Protein AF-A0A2R7MC00-F1 (afdb_monomer_lite)

Structure (mmCIF, N/CA/C/O backbone):
data_AF-A0A2R7MC00-F1
#
_entry.id   AF-A0A2R7MC00-F1
#
loop_
_atom_site.group_PDB
_atom_site.id
_atom_site.type_symbol
_atom_site.label_atom_id
_atom_site.label_alt_id
_atom_site.label_comp_id
_atom_site.label_asym_id
_atom_site.label_entity_id
_atom_site.label_seq_id
_atom_site.pdbx_PDB_ins_code
_atom_site.Cartn_x
_atom_site.Cartn_y
_atom_site.Cartn_z
_atom_site.occupancy
_atom_site.B_iso_or_equiv
_atom_site.auth_seq_id
_atom_site.auth_comp_id
_atom_site.auth_asym_id
_atom_site.auth_atom_id
_atom_site.pdbx_PDB_model_num
ATOM 1 N N . MET A 1 1 ? 12.769 21.724 10.930 1.00 35.09 1 MET A N 1
ATOM 2 C CA . MET A 1 1 ? 11.397 22.225 10.707 1.00 35.09 1 MET A CA 1
ATOM 3 C C . MET A 1 1 ? 10.451 21.257 11.419 1.00 35.09 1 MET A C 1
ATOM 5 O O . MET A 1 1 ? 10.143 20.210 10.879 1.00 35.09 1 MET A O 1
ATOM 9 N N . LYS A 1 2 ? 10.156 21.491 12.703 1.00 35.03 2 LYS A N 1
ATOM 10 C CA . LYS A 1 2 ? 9.450 20.542 13.586 1.00 35.03 2 LYS A CA 1
ATOM 11 C C . LYS A 1 2 ? 8.082 21.167 13.900 1.00 35.03 2 LYS A C 1
ATOM 13 O O . LYS A 1 2 ? 8.060 22.177 14.589 1.00 35.03 2 LYS A O 1
ATOM 18 N N . TYR A 1 3 ? 6.987 20.604 13.380 1.00 48.97 3 TYR A N 1
ATOM 19 C CA . TYR A 1 3 ? 5.590 20.928 13.751 1.00 48.97 3 TYR A CA 1
ATOM 20 C C . TYR A 1 3 ? 4.926 22.194 13.166 1.00 48.97 3 TYR A C 1
ATOM 22 O O . TYR A 1 3 ? 4.217 22.902 13.879 1.00 48.97 3 TYR A O 1
ATOM 30 N N . ALA A 1 4 ? 5.062 22.471 11.868 1.00 31.52 4 ALA A N 1
ATOM 31 C CA . ALA A 1 4 ? 4.202 23.471 11.227 1.00 31.52 4 ALA A CA 1
ATOM 32 C C . ALA A 1 4 ? 2.758 22.928 11.067 1.00 31.52 4 ALA A C 1
ATOM 34 O O . ALA A 1 4 ? 2.419 22.380 10.029 1.00 31.52 4 ALA A O 1
ATOM 35 N N . PHE A 1 5 ? 1.943 23.122 12.114 1.00 36.59 5 PHE A N 1
ATOM 36 C CA . PHE A 1 5 ? 0.474 23.014 12.188 1.00 36.59 5 PHE A CA 1
ATOM 37 C C . PHE A 1 5 ? -0.130 21.595 12.178 1.00 36.59 5 PHE A C 1
ATOM 39 O O . PHE A 1 5 ? 0.023 20.831 11.235 1.00 36.59 5 PHE A O 1
ATOM 46 N N . ILE A 1 6 ? -0.869 21.240 13.239 1.00 50.22 6 ILE A N 1
ATOM 47 C CA . ILE A 1 6 ? -1.707 20.029 13.329 1.00 50.22 6 ILE A CA 1
ATOM 48 C C . ILE A 1 6 ? -2.817 20.147 12.264 1.00 50.22 6 ILE A C 1
ATOM 50 O O . ILE A 1 6 ? -3.886 20.676 12.545 1.00 50.22 6 ILE A O 1
ATOM 54 N N . GLY A 1 7 ? -2.527 19.767 11.018 1.00 50.06 7 GLY A N 1
ATOM 55 C CA . GLY A 1 7 ? -3.421 19.980 9.870 1.00 50.06 7 GLY A CA 1
ATOM 56 C C . GLY A 1 7 ? -4.380 18.823 9.592 1.00 50.06 7 GLY A C 1
ATOM 57 O O . GLY A 1 7 ? -5.442 19.036 9.019 1.00 50.06 7 GLY A O 1
ATOM 58 N N . TYR A 1 8 ? -4.041 17.611 10.031 1.00 61.44 8 TYR A N 1
ATOM 59 C CA . TYR A 1 8 ? -4.810 16.411 9.715 1.00 61.44 8 TYR A CA 1
ATOM 60 C C . TYR A 1 8 ? -5.547 15.852 10.934 1.00 61.44 8 TYR A C 1
ATOM 62 O O . TYR A 1 8 ? -4.979 15.716 12.025 1.00 61.44 8 TYR A O 1
ATOM 70 N N . SER A 1 9 ? -6.823 15.501 10.746 1.00 87.19 9 SER A N 1
ATOM 71 C CA . SER A 1 9 ? -7.592 14.783 11.763 1.00 87.19 9 SER A CA 1
ATOM 72 C C . SER A 1 9 ? -6.997 13.387 11.982 1.00 87.19 9 SER A C 1
ATOM 74 O O . SER A 1 9 ? -6.370 12.811 11.093 1.00 87.19 9 SER A O 1
ATOM 76 N N . TYR A 1 10 ? -7.176 12.825 13.180 1.00 90.56 10 TYR A N 1
ATOM 77 C CA . TYR A 1 10 ? -6.706 11.464 13.464 1.00 90.56 10 TYR A CA 1
ATOM 78 C C . TYR A 1 10 ? -7.361 10.433 12.532 1.00 90.56 10 TYR A C 1
ATOM 80 O O . TYR A 1 10 ? -6.696 9.520 12.054 1.00 90.56 10 TYR A O 1
ATOM 88 N N . GLN A 1 11 ? -8.640 10.642 12.207 1.00 89.81 11 GLN A N 1
ATOM 89 C CA . GLN A 1 11 ? -9.375 9.833 11.241 1.00 89.81 11 GLN A CA 1
ATOM 90 C C . GLN A 1 11 ? -8.756 9.904 9.845 1.00 89.81 11 GLN A C 1
ATOM 92 O O . GLN A 1 11 ? -8.515 8.862 9.247 1.00 89.81 11 GLN A O 1
ATOM 97 N N . TRP A 1 12 ? -8.418 11.103 9.354 1.00 92.12 12 TRP A N 1
ATOM 98 C CA . TRP A 1 12 ? -7.729 11.248 8.068 1.00 92.12 12 TRP A CA 1
ATOM 99 C C . TRP A 1 12 ? -6.405 10.487 8.055 1.00 92.12 12 TRP A C 1
ATOM 101 O O . TRP A 1 12 ? -6.108 9.802 7.083 1.00 92.12 12 TRP A O 1
ATOM 111 N N . LEU A 1 13 ? -5.624 10.566 9.136 1.00 93.94 13 LEU A N 1
ATOM 112 C CA . LEU A 1 13 ? -4.309 9.932 9.188 1.00 93.94 13 LEU A CA 1
ATOM 113 C C . LEU A 1 13 ? -4.401 8.403 9.222 1.00 93.94 13 LEU A C 1
ATOM 115 O O . LEU A 1 13 ? -3.658 7.738 8.504 1.00 93.94 13 LEU A O 1
ATOM 119 N N . ALA A 1 14 ? -5.335 7.853 10.000 1.00 95.06 14 ALA A N 1
ATOM 120 C CA . ALA A 1 14 ? -5.600 6.419 10.008 1.00 95.06 14 ALA A CA 1
ATOM 121 C C . ALA A 1 14 ? -6.086 5.937 8.629 1.00 95.06 14 ALA A C 1
ATOM 123 O O . ALA A 1 14 ? -5.561 4.959 8.102 1.00 95.06 14 ALA A O 1
ATOM 124 N N . SER A 1 15 ? -7.012 6.665 7.998 1.00 95.19 15 SER A N 1
ATOM 125 C CA . SER A 1 15 ? -7.463 6.377 6.631 1.00 95.19 15 SER A CA 1
ATOM 126 C C . SER A 1 15 ? -6.323 6.472 5.609 1.00 95.19 15 SER A C 1
ATOM 128 O O . SER A 1 15 ? -6.211 5.622 4.732 1.00 95.19 15 SER A O 1
ATOM 130 N N . SER A 1 16 ? -5.437 7.461 5.745 1.00 95.81 16 SER A N 1
ATOM 131 C CA . SER A 1 16 ? -4.265 7.644 4.882 1.00 95.81 16 SER A CA 1
ATOM 132 C C . SER A 1 16 ? -3.264 6.494 5.023 1.00 95.81 16 SER A C 1
ATOM 134 O O . SER A 1 16 ? -2.763 5.999 4.017 1.00 95.81 16 SER A O 1
ATOM 136 N N . LEU A 1 17 ? -3.037 5.985 6.241 1.00 96.81 17 LEU A N 1
ATOM 137 C CA . LEU A 1 17 ? -2.227 4.781 6.462 1.00 96.81 17 LEU A CA 1
ATOM 138 C C . LEU A 1 17 ? -2.835 3.561 5.758 1.00 96.81 17 LEU A C 1
ATOM 140 O O . LEU A 1 17 ? -2.121 2.815 5.090 1.00 96.81 17 LEU A O 1
ATOM 144 N N . LEU A 1 18 ? -4.149 3.363 5.880 1.00 97.00 18 LEU A N 1
ATOM 145 C CA . LEU A 1 18 ? -4.848 2.258 5.223 1.00 97.00 18 LEU A CA 1
ATOM 146 C C . LEU A 1 18 ? -4.757 2.356 3.691 1.00 97.00 18 LEU A C 1
ATOM 148 O O . LEU A 1 18 ? -4.476 1.354 3.031 1.00 97.00 18 LEU A O 1
ATOM 152 N N . LEU A 1 19 ? -4.904 3.560 3.129 1.00 97.12 19 LEU A N 1
ATOM 153 C CA . LEU A 1 19 ? -4.708 3.796 1.698 1.00 97.12 19 LEU A CA 1
ATOM 154 C C . LEU A 1 19 ? -3.248 3.582 1.274 1.00 97.12 19 LEU A C 1
ATOM 156 O O . LEU A 1 19 ? -2.994 3.000 0.223 1.00 97.12 19 LEU A O 1
ATOM 160 N N . ALA A 1 20 ? -2.282 4.021 2.081 1.00 96.81 20 ALA A N 1
ATOM 161 C CA . ALA A 1 20 ? -0.869 3.814 1.795 1.00 96.81 20 ALA A CA 1
ATOM 162 C C . ALA A 1 20 ? -0.524 2.323 1.742 1.00 96.81 20 ALA A C 1
ATOM 164 O O . ALA A 1 20 ? 0.183 1.888 0.839 1.00 96.81 20 ALA A O 1
ATOM 165 N N . LYS A 1 21 ? -1.088 1.519 2.648 1.00 96.19 21 LYS A N 1
ATOM 166 C CA . LYS A 1 21 ? -0.967 0.058 2.588 1.00 96.19 21 LYS A CA 1
ATOM 167 C C . LYS A 1 21 ? -1.644 -0.517 1.349 1.00 96.19 21 LYS A C 1
ATOM 169 O O . LYS A 1 21 ? -1.062 -1.367 0.689 1.00 96.19 21 LYS A O 1
ATOM 174 N N . MET A 1 22 ? -2.830 -0.027 0.992 1.00 96.38 22 MET A N 1
ATOM 175 C CA . MET A 1 22 ? -3.521 -0.440 -0.232 1.00 96.38 22 MET A CA 1
ATOM 176 C C . MET A 1 22 ? -2.677 -0.172 -1.489 1.00 96.38 22 MET A C 1
ATOM 178 O O . MET A 1 22 ? -2.638 -1.015 -2.385 1.00 96.38 22 MET A O 1
ATOM 182 N N . ASP A 1 23 ? -1.965 0.957 -1.543 1.00 96.19 23 ASP A N 1
ATOM 183 C CA . ASP A 1 23 ? -1.047 1.275 -2.639 1.00 96.19 23 ASP A CA 1
ATOM 184 C C . ASP A 1 23 ? 0.233 0.442 -2.627 1.00 96.19 23 ASP A C 1
ATOM 186 O O . ASP A 1 23 ? 0.626 -0.090 -3.668 1.00 96.19 23 ASP A O 1
ATOM 190 N N . ALA A 1 24 ? 0.872 0.332 -1.465 1.00 93.50 24 ALA A N 1
ATOM 191 C CA . ALA A 1 24 ? 2.166 -0.316 -1.349 1.00 93.50 24 ALA A CA 1
ATOM 192 C C . ALA A 1 24 ? 2.066 -1.835 -1.513 1.00 93.50 24 ALA A C 1
ATOM 194 O O . ALA A 1 24 ? 2.928 -2.457 -2.124 1.00 93.50 24 ALA A O 1
ATOM 195 N N . GLU A 1 25 ? 1.003 -2.436 -0.982 1.00 92.69 25 GLU A N 1
ATOM 196 C CA . GLU A 1 25 ? 0.846 -3.886 -0.904 1.00 92.69 25 GLU A CA 1
ATOM 197 C C . GLU A 1 25 ? -0.020 -4.474 -2.009 1.00 92.69 25 GLU A C 1
ATOM 199 O O . GLU A 1 25 ? 0.066 -5.672 -2.270 1.00 92.69 25 GLU A O 1
ATOM 204 N N . ARG A 1 26 ? -0.893 -3.659 -2.616 1.00 92.44 26 ARG A N 1
ATOM 205 C CA . ARG A 1 26 ? -1.812 -4.049 -3.698 1.00 92.44 26 ARG A CA 1
ATOM 206 C C . ARG A 1 26 ? -2.676 -5.287 -3.411 1.00 92.44 26 ARG A C 1
ATOM 208 O O . ARG A 1 26 ? -3.275 -5.842 -4.327 1.00 92.44 26 ARG A O 1
ATOM 215 N N . ASN A 1 27 ? -2.819 -5.679 -2.149 1.00 92.31 27 ASN A N 1
ATOM 216 C CA . ASN A 1 27 ? -3.661 -6.781 -1.670 1.00 92.31 27 ASN A CA 1
ATOM 217 C C . ASN A 1 27 ? -5.073 -6.331 -1.256 1.00 92.31 27 ASN A C 1
ATOM 219 O O . ASN A 1 27 ? -6.002 -7.135 -1.280 1.00 92.31 27 ASN A O 1
ATOM 223 N N . ILE A 1 28 ? -5.232 -5.064 -0.874 1.00 96.12 28 ILE A N 1
ATOM 224 C CA . ILE A 1 28 ? -6.525 -4.453 -0.577 1.00 96.12 28 ILE A CA 1
ATOM 225 C C . ILE A 1 28 ? -7.196 -4.118 -1.907 1.00 96.12 28 ILE A C 1
ATOM 227 O O . ILE A 1 28 ? -6.653 -3.361 -2.713 1.00 96.12 28 ILE A O 1
ATOM 231 N N . ASP A 1 29 ? -8.378 -4.681 -2.139 1.00 96.31 29 ASP A N 1
ATOM 232 C CA . ASP A 1 29 ? -9.118 -4.451 -3.378 1.00 96.31 29 ASP A CA 1
ATOM 233 C C . ASP A 1 29 ? -9.907 -3.140 -3.327 1.00 96.31 29 ASP A C 1
ATOM 235 O O . ASP A 1 29 ? -10.108 -2.485 -4.349 1.00 96.31 29 ASP A O 1
ATOM 239 N N . GLU A 1 30 ? -10.409 -2.778 -2.147 1.00 97.00 30 GLU A N 1
ATOM 240 C CA . GLU A 1 30 ? -11.323 -1.654 -1.980 1.00 97.00 30 GLU A CA 1
ATOM 241 C C . GLU A 1 30 ? -11.261 -1.081 -0.564 1.00 97.00 30 GLU A C 1
ATOM 243 O O . GLU A 1 30 ? -11.219 -1.822 0.422 1.00 97.00 30 GLU A O 1
ATOM 248 N N . MET A 1 31 ? -11.318 0.244 -0.488 1.00 95.69 31 MET A N 1
ATOM 249 C CA . MET A 1 31 ? -11.448 1.035 0.726 1.00 95.69 31 MET A CA 1
ATOM 250 C C . MET A 1 31 ? -12.661 1.962 0.582 1.00 95.69 31 MET A C 1
ATOM 252 O O . MET A 1 31 ? -12.811 2.652 -0.424 1.00 95.69 31 MET A O 1
ATOM 256 N N . GLU A 1 32 ? -13.527 1.991 1.586 1.00 93.81 32 GLU A N 1
ATOM 257 C CA . GLU A 1 32 ? -14.712 2.848 1.649 1.00 93.81 32 GLU A CA 1
ATOM 258 C C . GLU A 1 32 ? -14.683 3.635 2.962 1.00 93.81 32 GLU A C 1
ATOM 260 O O . GLU A 1 32 ? -14.618 3.045 4.035 1.00 93.81 32 GLU A O 1
ATOM 265 N N . ILE A 1 33 ? -14.678 4.960 2.881 1.00 89.44 33 ILE A N 1
ATOM 266 C CA . ILE A 1 33 ? -14.652 5.881 4.024 1.00 89.44 33 ILE A CA 1
ATOM 267 C C . ILE A 1 33 ? -16.084 6.325 4.312 1.00 89.44 33 ILE A C 1
ATOM 269 O O . ILE A 1 33 ? -16.823 6.591 3.369 1.00 89.44 33 ILE A O 1
ATOM 273 N N . GLU A 1 34 ? -16.473 6.411 5.586 1.00 79.81 34 GLU A N 1
ATOM 274 C CA . GLU A 1 34 ? -17.863 6.708 5.984 1.00 79.81 34 GLU A CA 1
ATOM 275 C C . GLU A 1 34 ? -18.860 5.808 5.234 1.00 79.81 34 GLU A C 1
ATOM 277 O O . GLU A 1 34 ? -19.780 6.265 4.549 1.00 79.81 34 GLU A O 1
ATOM 282 N N . ALA A 1 35 ? -18.609 4.501 5.286 1.00 63.53 35 ALA A N 1
ATOM 283 C CA . ALA A 1 35 ? -19.381 3.534 4.527 1.00 63.53 35 ALA A CA 1
ATOM 284 C C . ALA A 1 35 ? -20.861 3.617 4.932 1.00 63.53 35 ALA A C 1
ATOM 286 O O . ALA A 1 35 ? -21.203 3.516 6.106 1.00 63.53 35 ALA A O 1
ATOM 287 N N . ALA A 1 36 ? -21.759 3.775 3.957 1.00 57.12 36 ALA A N 1
ATOM 288 C CA . ALA A 1 36 ? -23.188 3.965 4.211 1.00 57.12 36 ALA A CA 1
ATOM 289 C C . ALA A 1 36 ? -23.858 2.644 4.638 1.00 57.12 36 ALA A C 1
ATOM 291 O O . ALA A 1 36 ? -24.556 1.988 3.860 1.00 57.12 36 ALA A O 1
ATOM 292 N N . ILE A 1 37 ? -23.617 2.220 5.875 1.00 60.16 37 ILE A N 1
ATOM 293 C CA . ILE A 1 37 ? -24.086 0.955 6.435 1.00 60.16 37 ILE A CA 1
ATOM 294 C C . ILE A 1 37 ? -25.048 1.259 7.593 1.00 60.16 37 ILE A C 1
ATOM 296 O O . ILE A 1 37 ? -24.991 2.301 8.233 1.00 60.16 37 ILE A O 1
ATOM 300 N N . GLN A 1 38 ? -25.959 0.333 7.899 1.00 52.56 38 GLN A N 1
ATOM 301 C CA . GLN A 1 38 ? -26.872 0.457 9.046 1.00 52.56 38 GLN A CA 1
ATOM 302 C C . GLN A 1 38 ? -26.194 0.257 10.421 1.00 52.56 38 GLN A C 1
ATOM 304 O O . GLN A 1 38 ? -26.891 0.202 11.437 1.00 52.56 38 GLN A O 1
ATOM 309 N N . ASN A 1 39 ? -24.873 0.061 10.480 1.00 55.19 39 ASN A N 1
ATOM 310 C CA . ASN A 1 39 ? -24.124 -0.094 11.726 1.00 55.19 39 ASN A CA 1
ATOM 311 C C . ASN A 1 39 ? -23.258 1.148 11.988 1.00 55.19 39 ASN A C 1
ATOM 313 O O . ASN A 1 39 ? -22.706 1.732 11.071 1.00 55.19 39 ASN A O 1
ATOM 317 N N . ASN A 1 40 ? -23.123 1.541 13.256 1.00 59.62 40 ASN A N 1
ATOM 318 C CA . ASN A 1 40 ? -22.354 2.726 13.671 1.00 59.62 40 ASN A CA 1
ATOM 319 C C . ASN A 1 40 ? -20.845 2.416 13.795 1.00 59.62 40 ASN A C 1
ATOM 321 O O . ASN A 1 40 ? -20.223 2.822 14.784 1.00 59.62 40 ASN A O 1
ATOM 325 N N . PHE A 1 41 ? -20.331 1.570 12.896 1.00 61.88 41 PHE A N 1
ATOM 326 C CA . PHE A 1 41 ? -18.959 1.052 12.859 1.00 61.88 41 PHE A CA 1
ATOM 327 C C . PHE A 1 41 ? -18.439 1.158 11.420 1.00 61.88 41 PHE A C 1
ATOM 329 O O . PHE A 1 41 ? -18.246 0.163 10.717 1.00 61.88 41 PHE A O 1
ATOM 336 N N . ASP A 1 42 ? -18.350 2.399 10.960 1.00 70.19 42 ASP A N 1
ATOM 337 C CA . ASP A 1 42 ? -18.429 2.778 9.551 1.00 70.19 42 ASP A CA 1
ATOM 338 C C . ASP A 1 42 ? -17.373 3.806 9.128 1.00 70.19 42 ASP A C 1
ATOM 340 O O . ASP A 1 42 ? -17.372 4.228 7.971 1.00 70.19 42 ASP A O 1
ATOM 344 N N . ASP A 1 43 ? -16.433 4.172 10.012 1.00 83.25 43 ASP A N 1
ATOM 345 C CA . ASP A 1 43 ? -15.421 5.187 9.690 1.00 83.25 43 ASP A CA 1
ATOM 346 C C . ASP A 1 43 ? -14.603 4.776 8.453 1.00 83.25 43 ASP A C 1
ATOM 348 O O . ASP A 1 43 ? -14.396 5.596 7.555 1.00 83.25 43 ASP A O 1
ATOM 352 N N . VAL A 1 44 ? -14.164 3.510 8.389 1.00 92.50 44 VAL A N 1
ATOM 353 C CA . VAL A 1 44 ? -13.552 2.910 7.190 1.00 92.50 44 VAL A CA 1
ATOM 354 C C . VAL A 1 44 ? -13.948 1.440 7.061 1.00 92.50 44 VAL A C 1
ATOM 356 O O . VAL A 1 44 ? -13.917 0.681 8.026 1.00 92.50 44 VAL A O 1
ATOM 359 N N . LYS A 1 45 ? -14.241 1.000 5.842 1.00 94.44 45 LYS A N 1
ATOM 360 C CA . LYS A 1 45 ? -14.419 -0.399 5.463 1.00 94.44 45 LYS A CA 1
ATOM 361 C C . LYS A 1 45 ? -13.366 -0.788 4.433 1.00 94.44 45 LYS A C 1
ATOM 363 O O . LYS A 1 45 ? -13.157 -0.084 3.450 1.00 94.44 45 LYS A O 1
ATOM 368 N N . ILE A 1 46 ? -12.734 -1.935 4.640 1.00 95.69 46 ILE A N 1
ATOM 369 C CA . ILE A 1 46 ? -11.745 -2.515 3.730 1.00 95.69 46 ILE A CA 1
ATOM 370 C C . ILE A 1 46 ? -12.232 -3.875 3.253 1.00 95.69 46 ILE A C 1
ATOM 372 O O . ILE A 1 46 ? -12.796 -4.652 4.030 1.00 95.69 46 ILE A O 1
ATOM 376 N N . ARG A 1 47 ? -11.986 -4.170 1.976 1.00 95.94 47 ARG A N 1
ATOM 377 C CA . ARG A 1 47 ? -12.203 -5.490 1.386 1.00 95.94 47 ARG A CA 1
ATOM 378 C C . ARG A 1 47 ? -10.898 -6.050 0.826 1.00 95.94 47 ARG A C 1
ATOM 380 O O . ARG A 1 47 ? -10.242 -5.403 0.007 1.00 95.94 47 ARG A O 1
ATOM 387 N N . CYS A 1 48 ? -10.588 -7.278 1.224 1.00 95.12 48 CYS A N 1
ATOM 388 C CA . CYS A 1 48 ? -9.470 -8.065 0.709 1.00 95.12 48 CYS A CA 1
ATOM 389 C C . CYS A 1 48 ? -10.014 -9.426 0.260 1.00 95.12 48 CYS A C 1
ATOM 391 O O . CYS A 1 48 ? -10.257 -10.308 1.085 1.00 95.12 48 CYS A O 1
ATOM 393 N N . GLY A 1 49 ? -10.267 -9.603 -1.037 1.00 92.75 49 GLY A N 1
ATOM 394 C CA . GLY A 1 49 ? -10.957 -10.785 -1.546 1.00 92.75 49 GLY A CA 1
ATOM 395 C C . GLY A 1 49 ? -12.363 -10.915 -0.950 1.00 92.75 49 GLY A C 1
ATOM 396 O O . GLY A 1 49 ? -13.214 -10.048 -1.173 1.00 92.75 49 GLY A O 1
ATOM 397 N N . LEU A 1 50 ? -12.589 -12.005 -0.207 1.00 91.94 50 LEU A N 1
ATOM 398 C CA . LEU A 1 50 ? -13.842 -12.302 0.505 1.00 91.94 50 LEU A CA 1
ATOM 399 C C . LEU A 1 50 ? -13.893 -11.705 1.920 1.00 91.94 50 LEU A C 1
ATOM 401 O O . LEU A 1 50 ? -14.964 -11.658 2.525 1.00 91.94 50 LEU A O 1
ATOM 405 N N . GLU A 1 51 ? -12.754 -11.254 2.448 1.00 94.38 51 GLU A N 1
ATOM 406 C CA . GLU A 1 51 ? -12.659 -10.725 3.803 1.00 94.38 51 GLU A CA 1
ATOM 407 C C . GLU A 1 51 ? -13.066 -9.255 3.848 1.00 94.38 51 GLU A C 1
ATOM 409 O O . GLU A 1 51 ? -12.687 -8.444 2.993 1.00 94.38 51 GLU A O 1
ATOM 414 N N . HIS A 1 52 ? -13.818 -8.910 4.890 1.00 94.00 52 HIS A N 1
ATOM 415 C CA . HIS A 1 52 ? -14.265 -7.554 5.161 1.00 94.00 52 HIS A CA 1
ATOM 416 C C . HIS A 1 52 ? -13.808 -7.118 6.547 1.00 94.00 52 HIS A C 1
ATOM 418 O O . HIS A 1 52 ? -14.027 -7.809 7.544 1.00 94.00 52 HIS A O 1
ATOM 424 N N . TYR A 1 53 ? -13.216 -5.933 6.600 1.00 94.81 53 TYR A N 1
ATOM 425 C CA . TYR A 1 53 ? -12.717 -5.319 7.818 1.00 94.81 53 TYR A CA 1
ATOM 426 C C . TYR A 1 53 ? -13.435 -3.991 8.005 1.00 94.81 53 TYR A C 1
ATOM 428 O O . TYR A 1 53 ? -13.401 -3.134 7.121 1.00 94.81 53 TYR A O 1
ATOM 436 N N . PHE A 1 54 ? -14.091 -3.828 9.143 1.00 94.38 54 PHE A N 1
ATOM 437 C CA . PHE A 1 54 ? -14.752 -2.588 9.524 1.00 94.38 54 PHE A CA 1
ATOM 438 C C . PHE A 1 54 ? -13.900 -1.924 10.591 1.00 94.38 54 PHE A C 1
ATOM 440 O O . PHE A 1 54 ? -13.456 -2.594 11.523 1.00 94.38 54 PHE A O 1
ATOM 447 N N . PHE A 1 55 ? -13.656 -0.629 10.440 1.00 93.56 55 PHE A N 1
ATOM 448 C CA . PHE A 1 55 ? -12.808 0.162 11.314 1.00 93.56 55 PHE A CA 1
ATOM 449 C C . PHE A 1 55 ? -13.614 1.267 11.982 1.00 93.56 55 PHE A C 1
ATOM 451 O O . PHE A 1 55 ? -14.372 1.985 11.332 1.00 93.56 55 PHE A O 1
ATOM 458 N N . GLN A 1 56 ? -13.360 1.443 13.273 1.00 91.81 56 GLN A N 1
ATOM 459 C CA . GLN A 1 56 ? -13.742 2.619 14.031 1.00 91.81 56 GLN A CA 1
ATOM 460 C C . GLN A 1 56 ? -12.472 3.314 14.525 1.00 91.81 56 GLN A C 1
ATOM 462 O O . GLN A 1 56 ? -11.625 2.700 15.169 1.00 91.81 56 GLN A O 1
ATOM 467 N N . ILE A 1 57 ? -12.342 4.607 14.266 1.00 92.19 57 ILE A N 1
ATOM 468 C CA . ILE A 1 57 ? -11.164 5.406 14.583 1.00 92.19 57 ILE A CA 1
ATOM 469 C C . ILE A 1 57 ? -11.519 6.374 15.714 1.00 92.19 57 ILE A C 1
ATOM 471 O O . ILE A 1 57 ? -12.409 7.217 15.593 1.00 92.19 57 ILE A O 1
ATOM 475 N N . LYS A 1 58 ? -10.831 6.256 16.851 1.00 90.25 58 LYS A N 1
ATOM 476 C CA . LYS A 1 58 ? -11.124 7.027 18.065 1.00 90.25 58 LYS A CA 1
ATOM 477 C C . LYS A 1 58 ? -9.918 7.852 18.508 1.00 90.25 58 LYS A C 1
ATOM 479 O O . LYS A 1 58 ? -8.953 7.343 19.077 1.00 90.25 58 LYS A O 1
ATOM 484 N N . ASP A 1 59 ? -10.031 9.164 18.315 1.00 88.44 59 ASP A N 1
ATOM 485 C CA . ASP A 1 59 ? -9.126 10.163 18.895 1.00 88.44 59 ASP A CA 1
ATOM 486 C C . ASP A 1 59 ? -9.608 10.513 20.308 1.00 88.44 59 ASP A C 1
ATOM 488 O O . ASP A 1 59 ? -10.377 11.451 20.518 1.00 88.44 59 ASP A O 1
ATOM 492 N N . MET A 1 60 ? -9.252 9.675 21.281 1.00 82.69 60 MET A N 1
ATOM 493 C CA . MET A 1 60 ? -9.668 9.840 22.672 1.00 82.69 60 MET A CA 1
ATOM 494 C C . MET A 1 60 ? -8.466 9.782 23.600 1.00 82.69 60 MET A C 1
ATOM 496 O O . MET A 1 60 ? -7.701 8.825 23.562 1.00 82.69 60 MET A O 1
ATOM 500 N N . ASP A 1 61 ? -8.368 10.760 24.496 1.00 78.06 61 ASP A N 1
ATOM 501 C CA . ASP A 1 61 ? -7.372 10.741 25.562 1.00 78.06 61 ASP A CA 1
ATOM 502 C C . ASP A 1 61 ? -7.810 9.830 26.722 1.00 78.06 61 ASP A C 1
ATOM 504 O O . ASP A 1 61 ? -9.011 9.695 27.029 1.00 78.06 61 ASP A O 1
ATOM 508 N N . ALA A 1 62 ? -6.811 9.230 27.381 1.00 78.44 62 ALA A N 1
ATOM 509 C CA . ALA A 1 62 ? -6.946 8.400 28.581 1.00 78.44 62 ALA A CA 1
ATOM 510 C C . ALA A 1 62 ? -7.961 7.246 28.431 1.00 78.44 62 ALA A C 1
ATOM 512 O O . ALA A 1 62 ? -8.836 7.040 29.289 1.00 78.44 62 ALA A O 1
ATOM 513 N N . MET A 1 63 ? -7.884 6.524 27.310 1.00 87.38 63 MET A N 1
ATOM 514 C CA . MET A 1 63 ? -8.616 5.275 27.106 1.00 87.38 63 MET A CA 1
ATOM 515 C C . MET A 1 63 ? -7.942 4.119 27.839 1.00 87.38 63 MET A C 1
ATOM 517 O O . MET A 1 63 ? -6.722 4.024 27.894 1.00 87.38 63 MET A O 1
ATOM 521 N N . THR A 1 64 ? -8.767 3.244 28.400 1.00 89.94 64 THR A N 1
ATOM 522 C CA . THR A 1 64 ? -8.364 2.058 29.153 1.00 89.94 64 THR A CA 1
ATOM 523 C C . THR A 1 64 ? -9.371 0.943 28.875 1.00 89.94 64 THR A C 1
ATOM 525 O O . THR A 1 64 ? -10.519 1.224 28.510 1.00 89.94 64 THR A O 1
ATOM 528 N N . LEU A 1 65 ? -8.951 -0.317 29.011 1.00 89.38 65 LEU A N 1
ATOM 529 C CA . LEU A 1 65 ? -9.788 -1.474 28.667 1.00 89.38 65 LEU A CA 1
ATOM 530 C C . LEU A 1 65 ? -11.070 -1.570 29.513 1.00 89.38 65 LEU A C 1
ATOM 532 O O . LEU A 1 65 ? -12.085 -2.030 29.008 1.00 89.38 65 LEU A O 1
ATOM 536 N N . ASP A 1 66 ? -11.076 -1.071 30.754 1.00 90.38 66 ASP A N 1
ATOM 537 C CA . ASP A 1 66 ? -12.266 -1.040 31.625 1.00 90.38 66 ASP A CA 1
ATOM 538 C C . ASP A 1 66 ? -13.399 -0.147 31.091 1.00 90.38 66 ASP A C 1
ATOM 540 O O . ASP A 1 66 ? -14.558 -0.312 31.467 1.00 90.38 66 ASP A O 1
ATOM 544 N N . LYS A 1 67 ? -13.082 0.784 30.183 1.00 89.50 67 LYS A N 1
ATOM 545 C CA . LYS A 1 67 ? -14.066 1.659 29.523 1.00 89.50 67 LYS A CA 1
ATOM 546 C C . LYS A 1 67 ? -14.656 1.032 28.261 1.00 89.50 67 LYS A C 1
ATOM 548 O O . LYS A 1 67 ? -15.421 1.708 27.561 1.00 89.50 67 LYS A O 1
ATOM 553 N N . LEU A 1 68 ? -14.276 -0.210 27.967 1.00 92.12 68 LEU A N 1
ATOM 554 C CA . LEU A 1 68 ? -14.773 -1.017 26.866 1.00 92.12 68 LEU A CA 1
ATOM 555 C C . LEU A 1 68 ? -15.573 -2.188 27.428 1.00 92.12 68 LEU A C 1
ATOM 557 O O . LEU A 1 68 ? -15.126 -2.898 28.324 1.00 92.12 68 LEU A O 1
ATOM 561 N N . ALA A 1 69 ? -16.759 -2.411 26.877 1.00 92.50 69 ALA A N 1
ATOM 562 C CA . ALA A 1 69 ? -17.562 -3.579 27.210 1.00 92.50 69 ALA A CA 1
ATOM 563 C C . ALA A 1 69 ? -18.204 -4.130 25.942 1.00 92.50 69 ALA A C 1
ATOM 565 O O . ALA A 1 69 ? -18.880 -3.396 25.225 1.00 92.50 69 ALA A O 1
ATOM 566 N N . VAL A 1 70 ? -17.996 -5.416 25.671 1.00 91.62 70 VAL A N 1
ATOM 567 C CA . VAL A 1 70 ? -18.661 -6.122 24.572 1.00 91.62 70 VAL A CA 1
ATOM 568 C C . VAL A 1 70 ? -19.891 -6.825 25.134 1.00 91.62 70 VAL A C 1
ATOM 570 O O . VAL A 1 70 ? -19.797 -7.573 26.107 1.00 91.62 70 VAL A O 1
ATOM 573 N N . SER A 1 71 ? -21.049 -6.585 24.526 1.00 88.62 71 SER A N 1
ATOM 574 C CA . SER A 1 71 ? -22.312 -7.219 24.905 1.00 88.62 71 SER A CA 1
ATOM 575 C C . SER A 1 71 ? -23.056 -7.681 23.658 1.00 88.62 71 SER A C 1
ATOM 577 O O . SER A 1 71 ? -23.690 -6.886 22.965 1.00 88.62 71 SER A O 1
ATOM 579 N N . GLY A 1 72 ? -22.984 -8.980 23.364 1.00 85.69 72 GLY A N 1
ATOM 580 C CA . GLY A 1 72 ? -23.622 -9.556 22.182 1.00 85.69 72 GLY A CA 1
ATOM 581 C C . GLY A 1 72 ? -23.011 -9.020 20.887 1.00 85.69 72 GLY A C 1
ATOM 582 O O . GLY A 1 72 ? -21.839 -9.255 20.616 1.00 85.69 72 GLY A O 1
ATOM 583 N N . ASN A 1 73 ? -23.810 -8.316 20.084 1.00 89.44 73 ASN A N 1
ATOM 584 C CA . ASN A 1 73 ? -23.397 -7.724 18.806 1.00 89.44 73 ASN A CA 1
ATOM 585 C C . ASN A 1 73 ? -23.050 -6.230 18.916 1.00 89.44 73 ASN A C 1
ATOM 587 O O . ASN A 1 73 ? -23.068 -5.521 17.910 1.00 89.44 73 ASN A O 1
ATOM 591 N N . GLU A 1 74 ? -22.768 -5.740 20.119 1.00 91.00 74 GLU A N 1
ATOM 592 C CA . GLU A 1 74 ? -22.441 -4.342 20.371 1.00 91.00 74 GLU A CA 1
ATOM 593 C C . GLU A 1 74 ? -21.172 -4.210 21.213 1.00 91.00 74 GLU A C 1
ATOM 595 O O . GLU A 1 74 ? -20.871 -5.052 22.064 1.00 91.00 74 GLU A O 1
ATOM 600 N N . ILE A 1 75 ? -20.449 -3.114 20.993 1.00 91.25 75 ILE A N 1
ATOM 601 C CA . ILE A 1 75 ? -19.363 -2.659 21.854 1.00 91.25 75 ILE A CA 1
ATOM 602 C C . ILE A 1 75 ? -19.697 -1.282 22.420 1.00 91.25 75 ILE A C 1
ATOM 604 O O . ILE A 1 75 ? -19.999 -0.336 21.694 1.00 91.25 75 ILE A O 1
ATOM 608 N N . SER A 1 76 ? -19.625 -1.163 23.740 1.00 90.19 76 SER A N 1
ATOM 609 C CA . SER A 1 76 ? -19.750 0.098 24.453 1.00 90.19 76 SER A CA 1
ATOM 610 C C . SER A 1 76 ? -18.375 0.724 24.639 1.00 90.19 76 SER A C 1
ATOM 612 O O . SER A 1 76 ? -17.485 0.105 25.221 1.00 90.19 76 SER A O 1
ATOM 614 N N . ILE A 1 77 ? -18.205 1.957 24.163 1.00 88.75 77 ILE A N 1
ATOM 615 C CA . ILE A 1 77 ? -16.980 2.752 24.301 1.00 88.75 77 ILE A CA 1
ATOM 616 C C . ILE A 1 77 ? -17.318 3.988 25.137 1.00 88.75 77 ILE A C 1
ATOM 618 O O . ILE A 1 77 ? -18.080 4.852 24.695 1.00 88.75 77 ILE A O 1
ATOM 622 N N . LYS A 1 78 ? -16.788 4.078 26.367 1.00 86.06 78 LYS A N 1
ATOM 623 C CA . LYS A 1 78 ? -17.163 5.120 27.353 1.00 86.06 78 LYS A CA 1
ATOM 624 C C . LYS A 1 78 ? -18.693 5.262 27.514 1.00 86.06 78 LYS A C 1
ATOM 626 O O . LYS A 1 78 ? -19.214 6.373 27.602 1.00 86.06 78 LYS A O 1
ATOM 631 N N . GLY A 1 79 ? -19.420 4.142 27.509 1.00 82.56 79 GLY A N 1
ATOM 632 C CA . GLY A 1 79 ? -20.878 4.115 27.676 1.00 82.56 79 GLY A CA 1
ATOM 633 C C . GLY A 1 79 ? -21.696 4.379 26.406 1.00 82.56 79 GLY A C 1
ATOM 634 O O . GLY A 1 79 ? -22.921 4.299 26.466 1.00 82.56 79 GLY A O 1
ATOM 635 N N . LYS A 1 80 ? -21.066 4.677 25.260 1.00 86.00 80 LYS A N 1
ATOM 636 C CA . LYS A 1 80 ? -21.760 4.783 23.966 1.00 86.00 80 LYS A CA 1
ATOM 637 C C . LYS A 1 80 ? -21.711 3.450 23.233 1.00 86.00 80 LYS A C 1
ATOM 639 O O . LYS A 1 80 ? -20.620 2.953 22.969 1.00 86.00 80 LYS A O 1
ATOM 644 N N . SER A 1 81 ? -22.877 2.906 22.895 1.00 87.06 81 SER A N 1
ATOM 645 C CA . SER A 1 81 ? -22.973 1.638 22.174 1.00 87.06 81 SER A CA 1
ATOM 646 C C . SER A 1 81 ? -22.751 1.806 20.668 1.00 87.06 81 SER A C 1
ATOM 648 O O . SER A 1 81 ? -23.304 2.714 20.040 1.00 87.06 81 SER A O 1
ATOM 650 N N . HIS A 1 82 ? -21.951 0.910 20.100 1.00 87.88 82 HIS A N 1
ATOM 651 C CA . HIS A 1 82 ? -21.675 0.774 18.678 1.00 87.88 82 HIS A CA 1
ATOM 652 C C . HIS A 1 82 ? -22.018 -0.646 18.231 1.00 87.88 82 HIS A C 1
ATOM 654 O O . HIS A 1 82 ? -21.527 -1.621 18.799 1.00 87.88 82 HIS A O 1
ATOM 660 N N . LYS A 1 83 ? -22.836 -0.765 17.185 1.00 89.19 83 LYS A N 1
ATOM 661 C CA . LYS A 1 83 ? -23.219 -2.059 16.618 1.00 89.19 83 LYS A CA 1
ATOM 662 C C . LYS A 1 83 ? -22.069 -2.648 15.806 1.00 89.19 83 LYS A C 1
ATOM 664 O O . LYS A 1 83 ? -21.607 -2.022 14.856 1.00 89.19 83 LYS A O 1
ATOM 669 N N . LEU A 1 84 ? -21.651 -3.857 16.157 1.00 88.75 84 LEU A N 1
ATOM 670 C CA . LEU A 1 84 ? -20.622 -4.609 15.450 1.00 88.75 84 LEU A CA 1
ATOM 671 C C . LEU A 1 84 ? -21.150 -5.105 14.097 1.00 88.75 84 LEU A C 1
ATOM 673 O O . LEU A 1 84 ? -22.339 -5.400 13.928 1.00 88.75 84 LEU A O 1
ATOM 677 N N . SER A 1 85 ? -20.258 -5.196 13.115 1.00 87.19 85 SER A N 1
ATOM 678 C CA . SER A 1 85 ? -20.517 -5.901 11.861 1.00 87.19 85 SER A CA 1
ATOM 679 C C . SER A 1 85 ? -20.498 -7.421 12.075 1.00 87.19 85 SER A C 1
ATOM 681 O O . SER A 1 85 ? -19.924 -7.916 13.045 1.00 87.19 85 SER A O 1
ATOM 683 N N . GLY A 1 86 ? -21.082 -8.169 11.135 1.00 86.69 86 GLY A N 1
ATOM 684 C CA . GLY A 1 86 ? -20.953 -9.632 11.082 1.00 86.69 86 GLY A CA 1
ATOM 685 C C . GLY A 1 86 ? -19.583 -10.128 10.593 1.00 86.69 86 GLY A C 1
ATOM 686 O O . GLY A 1 86 ? -19.432 -11.321 10.358 1.00 86.69 86 GLY A O 1
ATOM 687 N N . HIS A 1 87 ? -18.619 -9.224 10.405 1.00 91.62 87 HIS A N 1
ATOM 688 C CA . HIS A 1 87 ? -17.266 -9.509 9.932 1.00 91.62 87 HIS A CA 1
ATOM 689 C C . HIS A 1 87 ? -16.228 -9.056 10.973 1.00 91.62 87 HIS A C 1
ATOM 691 O O . HIS A 1 87 ? -16.554 -8.858 12.144 1.00 91.62 87 HIS A O 1
ATOM 697 N N . SER A 1 88 ? -14.970 -8.890 10.560 1.00 93.38 88 SER A N 1
ATOM 698 C CA . SER A 1 88 ? -13.895 -8.422 11.432 1.00 93.38 88 SER A CA 1
ATOM 699 C C . SER A 1 88 ? -14.116 -6.960 11.821 1.00 93.38 88 SER A C 1
ATOM 701 O O . SER A 1 88 ? -14.205 -6.086 10.958 1.00 93.38 88 SER A O 1
ATOM 703 N N . ASN A 1 89 ? -14.187 -6.695 13.127 1.00 94.56 89 ASN A N 1
ATOM 704 C CA . ASN A 1 89 ? -14.375 -5.358 13.691 1.00 94.56 89 ASN A CA 1
ATOM 705 C C . ASN A 1 89 ? -13.079 -4.892 14.356 1.00 94.56 89 ASN A C 1
ATOM 707 O O . ASN A 1 89 ? -12.526 -5.610 15.191 1.00 94.56 89 ASN A O 1
ATOM 711 N N . ILE A 1 90 ? -12.610 -3.699 13.996 1.00 95.81 90 ILE A N 1
ATOM 712 C CA . ILE A 1 90 ? -11.324 -3.155 14.427 1.00 95.81 90 ILE A CA 1
ATOM 713 C C . ILE A 1 90 ? -11.509 -1.749 14.974 1.00 95.81 90 ILE A C 1
ATOM 715 O O . ILE A 1 90 ? -12.099 -0.895 14.320 1.00 95.81 90 ILE A O 1
ATOM 719 N N . ILE A 1 91 ? -10.966 -1.474 16.153 1.00 95.06 91 ILE A N 1
ATOM 720 C CA . ILE A 1 91 ? -10.932 -0.126 16.713 1.00 95.06 91 ILE A CA 1
ATOM 721 C C . ILE A 1 91 ? -9.492 0.357 16.746 1.00 95.06 91 ILE A C 1
ATOM 723 O O . ILE A 1 91 ? -8.637 -0.279 17.358 1.00 95.06 91 ILE A O 1
ATOM 727 N N . ILE A 1 92 ? -9.237 1.502 16.122 1.00 95.38 92 ILE A N 1
ATOM 728 C CA . ILE A 1 92 ? -7.951 2.185 16.201 1.00 95.38 92 ILE A CA 1
ATOM 729 C C . ILE A 1 92 ? -8.068 3.306 17.235 1.00 95.38 92 ILE A C 1
ATOM 731 O O . ILE A 1 92 ? -8.815 4.270 17.038 1.00 95.38 92 ILE A O 1
ATOM 735 N N . PHE A 1 93 ? -7.330 3.185 18.335 1.00 94.75 93 PHE A N 1
ATOM 736 C CA . PHE A 1 93 ? -7.177 4.243 19.328 1.00 94.75 93 PHE A CA 1
ATOM 737 C C . PHE A 1 93 ? -5.854 4.971 19.134 1.00 94.75 93 PHE A C 1
ATOM 739 O O . PHE A 1 93 ? -4.815 4.346 18.919 1.00 94.75 93 PHE A O 1
ATOM 746 N N . LYS A 1 94 ? -5.891 6.296 19.315 1.00 92.56 94 LYS A N 1
ATOM 747 C CA . LYS A 1 94 ? -4.681 7.130 19.375 1.00 92.56 94 LYS A CA 1
ATOM 748 C C . LYS A 1 94 ? -3.682 6.603 20.399 1.00 92.56 94 LYS A C 1
ATOM 750 O O . LYS A 1 94 ? -2.485 6.630 20.141 1.00 92.56 94 LYS A O 1
ATOM 755 N N . GLU A 1 95 ? -4.184 6.191 21.556 1.00 91.56 95 GLU A N 1
ATOM 756 C CA . GLU A 1 95 ? -3.382 5.647 22.640 1.00 91.56 95 GLU A CA 1
ATOM 757 C C . GLU A 1 95 ? -4.285 4.844 23.583 1.00 91.56 95 GLU A C 1
ATOM 759 O O . GLU A 1 95 ? -5.299 5.344 24.079 1.00 91.56 95 GLU A O 1
ATOM 764 N N . ILE A 1 96 ? -3.922 3.587 23.802 1.00 93.56 96 ILE A N 1
ATOM 765 C CA . ILE A 1 96 ? -4.476 2.699 24.824 1.00 93.56 96 ILE A CA 1
ATOM 766 C C . ILE A 1 96 ? -3.384 1.708 25.237 1.00 93.56 96 ILE A C 1
ATOM 768 O O . ILE A 1 96 ? -2.646 1.209 24.386 1.00 93.56 96 ILE A O 1
ATOM 772 N N . ASP A 1 97 ? -3.260 1.448 26.536 1.00 92.19 97 ASP A N 1
ATOM 773 C CA . ASP A 1 97 ? -2.263 0.514 27.060 1.00 92.19 97 ASP A CA 1
ATOM 774 C C . ASP A 1 97 ? -2.746 -0.931 26.870 1.00 92.19 97 ASP A C 1
ATOM 776 O O . ASP A 1 97 ? -3.706 -1.369 27.512 1.00 92.19 97 ASP A O 1
ATOM 780 N N . ILE A 1 98 ? -2.127 -1.632 25.920 1.00 93.12 98 ILE A N 1
ATOM 781 C CA . ILE A 1 98 ? -2.427 -3.013 25.534 1.00 93.12 98 ILE A CA 1
ATOM 782 C C . ILE A 1 98 ? -1.136 -3.726 25.137 1.00 93.12 98 ILE A C 1
ATOM 784 O O . ILE A 1 98 ? -0.209 -3.114 24.607 1.00 93.12 98 ILE A O 1
ATOM 788 N N . ILE A 1 99 ? -1.104 -5.043 25.332 1.00 94.38 99 ILE A N 1
ATOM 789 C CA . ILE A 1 99 ? -0.056 -5.907 24.786 1.00 94.38 99 ILE A CA 1
ATOM 790 C C . ILE A 1 99 ? -0.662 -6.621 23.574 1.00 94.38 99 ILE A C 1
ATOM 792 O O . ILE A 1 99 ? -1.595 -7.402 23.765 1.00 94.38 99 ILE A O 1
ATOM 796 N N . PRO A 1 100 ? -0.189 -6.351 22.344 1.00 95.75 100 PRO A N 1
ATOM 797 C CA . PRO A 1 100 ? -0.693 -7.028 21.156 1.00 95.75 100 PRO A CA 1
ATOM 798 C C . PRO A 1 100 ? -0.528 -8.550 21.250 1.00 95.75 100 PRO A C 1
ATOM 800 O O . PRO A 1 100 ? 0.528 -9.043 21.647 1.00 95.75 100 PRO A O 1
ATOM 803 N N . ASP A 1 101 ? -1.565 -9.285 20.860 1.00 96.56 101 ASP A N 1
ATOM 804 C CA . ASP A 1 101 ? -1.616 -10.755 20.837 1.00 96.56 101 ASP A CA 1
ATOM 805 C C . ASP A 1 101 ? -2.002 -11.315 19.458 1.00 96.56 101 ASP A C 1
ATOM 807 O O . ASP A 1 101 ? -2.072 -12.528 19.252 1.00 96.56 101 ASP A O 1
ATOM 811 N N . SER A 1 102 ? -2.272 -10.421 18.511 1.00 96.38 102 SER A N 1
ATOM 812 C CA . SER A 1 102 ? -2.767 -10.716 17.178 1.00 96.38 102 SER A CA 1
ATOM 813 C C . SER A 1 102 ? -2.274 -9.661 16.185 1.00 96.38 102 SER A C 1
ATOM 815 O O . SER A 1 102 ? -1.608 -8.686 16.543 1.00 96.38 102 SER A O 1
ATOM 817 N N . GLU A 1 103 ? -2.580 -9.864 14.907 1.00 95.50 103 GLU A N 1
ATOM 818 C CA . GLU A 1 103 ? -2.227 -8.943 13.832 1.00 95.50 103 GLU A CA 1
ATOM 819 C C . GLU A 1 103 ? -3.424 -8.767 12.896 1.00 95.50 103 GLU A C 1
ATOM 821 O O . GLU A 1 103 ? -4.096 -9.739 12.543 1.00 95.50 103 GLU A O 1
ATOM 826 N N . VAL A 1 104 ? -3.689 -7.528 12.475 1.00 94.69 104 VAL A N 1
ATOM 827 C CA . VAL A 1 104 ? -4.705 -7.220 11.464 1.00 94.69 104 VAL A CA 1
ATOM 828 C C . VAL A 1 104 ? -4.086 -6.366 10.368 1.00 94.69 104 VAL A C 1
ATOM 830 O O . VAL A 1 104 ? -3.585 -5.276 10.631 1.00 94.69 104 VAL A O 1
ATOM 833 N N . LEU A 1 105 ? -4.126 -6.858 9.125 1.00 92.50 105 LEU A N 1
ATOM 834 C CA . LEU A 1 105 ? -3.521 -6.203 7.958 1.00 92.50 105 LEU A CA 1
ATOM 835 C C . LEU A 1 105 ? -2.041 -5.816 8.193 1.00 92.50 105 LEU A C 1
ATOM 837 O O . LEU A 1 105 ? -1.622 -4.724 7.821 1.00 92.50 105 LEU A O 1
ATOM 841 N N . GLY A 1 106 ? -1.230 -6.652 8.848 1.00 91.00 106 GLY A N 1
ATOM 842 C CA . GLY A 1 106 ? 0.169 -6.302 9.139 1.00 91.00 106 GLY A CA 1
ATOM 843 C C . GLY A 1 106 ? 0.352 -5.250 10.242 1.00 91.00 106 GLY A C 1
ATOM 844 O O . GLY A 1 106 ? 1.409 -4.625 10.325 1.00 91.00 106 GLY A O 1
ATOM 845 N N . MET A 1 107 ? -0.681 -4.972 11.044 1.00 94.69 107 MET A N 1
ATOM 846 C CA . MET A 1 107 ? -0.611 -4.071 12.197 1.00 94.69 107 MET A CA 1
ATOM 847 C C . MET A 1 107 ? -0.836 -4.855 13.496 1.00 94.69 107 MET A C 1
ATOM 849 O O . MET A 1 107 ? -1.818 -5.598 13.573 1.00 94.69 107 MET A O 1
ATOM 853 N N . PRO A 1 108 ? 0.019 -4.674 14.523 1.00 96.44 108 PRO A N 1
ATOM 854 C CA . PRO A 1 108 ? -0.173 -5.302 15.826 1.00 96.44 108 PRO A CA 1
ATOM 855 C C . PRO A 1 108 ? -1.526 -4.926 16.430 1.00 96.44 108 PRO A C 1
ATOM 857 O O . PRO A 1 108 ? -1.889 -3.747 16.475 1.00 96.44 108 PRO A O 1
ATOM 860 N N . ALA A 1 109 ? -2.257 -5.930 16.900 1.00 97.56 109 ALA A N 1
ATOM 861 C CA . ALA A 1 109 ? -3.580 -5.778 17.474 1.00 97.56 109 ALA A CA 1
ATOM 862 C C . ALA A 1 109 ? -3.733 -6.611 18.752 1.00 97.56 109 ALA A C 1
ATOM 864 O O . ALA A 1 109 ? -3.019 -7.586 18.984 1.00 97.56 109 ALA A O 1
ATOM 865 N N . TYR A 1 110 ? -4.684 -6.213 19.587 1.00 97.50 110 TYR A N 1
ATOM 866 C CA . TYR A 1 110 ? -5.125 -6.960 20.757 1.00 97.50 110 TYR A CA 1
ATOM 867 C C . TYR A 1 110 ? -6.558 -7.451 20.547 1.00 97.50 110 TYR A C 1
ATOM 869 O O . TYR A 1 110 ? -7.442 -6.652 20.224 1.00 97.50 110 TYR A O 1
ATOM 877 N N . ASN A 1 111 ? -6.807 -8.748 20.717 1.00 96.00 111 ASN A N 1
ATOM 878 C CA . ASN A 1 111 ? -8.137 -9.326 20.565 1.00 96.00 111 ASN A CA 1
ATOM 879 C C . ASN A 1 111 ? -8.961 -9.147 21.849 1.00 96.00 111 ASN A C 1
ATOM 881 O O . ASN A 1 111 ? -8.850 -9.903 22.815 1.00 96.00 111 ASN A O 1
ATOM 885 N N . PHE A 1 112 ? -9.856 -8.165 21.834 1.00 94.69 112 PHE A N 1
ATOM 886 C CA . PHE A 1 112 ? -10.781 -7.898 22.922 1.00 94.69 112 PHE A CA 1
ATOM 887 C C . PHE A 1 112 ? -12.146 -8.529 22.637 1.00 94.69 112 PHE A C 1
ATOM 889 O O . PHE A 1 112 ? -13.044 -7.907 22.069 1.00 94.69 112 PHE A O 1
ATOM 896 N N . SER A 1 113 ? -12.315 -9.786 23.057 1.00 91.88 113 SER A N 1
ATOM 897 C CA . SER A 1 113 ? -13.584 -10.527 22.934 1.00 91.88 113 SER A CA 1
ATOM 898 C C . SER A 1 113 ? -14.143 -10.565 21.498 1.00 91.88 113 SER A C 1
ATOM 900 O O . SER A 1 113 ? -15.344 -10.400 21.291 1.00 91.88 113 SER A O 1
ATOM 902 N N . GLY A 1 114 ? -13.276 -10.761 20.498 1.00 91.44 114 GLY A N 1
ATOM 903 C CA . GLY A 1 114 ? -13.644 -10.807 19.077 1.00 91.44 114 GLY A CA 1
ATOM 904 C C . GLY A 1 114 ? -13.619 -9.453 18.357 1.00 91.44 114 GLY A C 1
ATOM 905 O O . GLY A 1 114 ? -13.828 -9.414 17.145 1.00 91.44 114 GLY A O 1
AT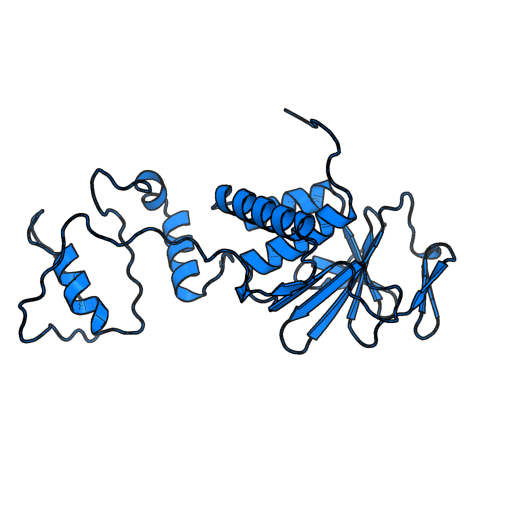OM 906 N N . VAL A 1 115 ? -13.344 -8.353 19.067 1.00 94.75 115 VAL A N 1
ATOM 907 C CA . VAL A 1 115 ? -13.064 -7.033 18.481 1.00 94.75 115 VAL A CA 1
ATOM 908 C C . VAL A 1 115 ? -11.568 -6.764 18.577 1.00 94.75 115 VAL A C 1
ATOM 910 O O . VAL A 1 115 ? -10.994 -6.816 19.662 1.00 94.75 115 VAL A O 1
ATOM 913 N N . PHE A 1 116 ? -10.924 -6.449 17.459 1.00 96.75 116 PHE A N 1
ATOM 914 C CA . PHE A 1 116 ? -9.493 -6.159 17.447 1.00 96.75 116 PHE A CA 1
ATOM 915 C C . PHE A 1 116 ? -9.233 -4.700 17.812 1.00 96.75 116 PHE A C 1
ATOM 917 O O . PHE A 1 116 ? -9.891 -3.794 17.304 1.00 96.75 116 PHE A O 1
ATOM 924 N N . ILE A 1 117 ? -8.254 -4.462 18.677 1.00 96.81 117 ILE A N 1
ATOM 925 C CA . ILE A 1 117 ? -7.853 -3.126 19.109 1.00 96.81 117 ILE A CA 1
ATOM 926 C C . ILE A 1 117 ? -6.438 -2.851 18.619 1.00 96.81 117 ILE A C 1
ATOM 928 O O . ILE A 1 117 ? -5.512 -3.587 18.947 1.00 96.81 117 ILE A O 1
ATOM 932 N N . ILE A 1 118 ? -6.269 -1.763 17.876 1.00 96.94 118 ILE A N 1
ATOM 933 C CA . ILE A 1 118 ? -4.969 -1.234 17.466 1.00 96.94 118 ILE A CA 1
ATOM 934 C C . ILE A 1 118 ? -4.718 0.040 18.272 1.00 96.94 118 ILE A C 1
ATOM 936 O O . ILE A 1 118 ? -5.523 0.971 18.244 1.00 96.94 118 ILE A O 1
ATOM 940 N N . SER A 1 119 ? -3.597 0.084 18.988 1.00 95.50 119 SER A N 1
ATOM 941 C CA . SER A 1 119 ? -3.106 1.286 19.664 1.00 95.50 119 SER A CA 1
ATOM 942 C C . SER A 1 119 ? -2.008 1.892 18.805 1.00 95.50 119 SER A C 1
ATOM 944 O O . SER A 1 119 ? -0.978 1.254 18.596 1.00 95.50 119 SER A O 1
ATOM 946 N N . MET A 1 120 ? -2.255 3.068 18.226 1.00 94.62 120 MET A N 1
ATOM 947 C CA . MET A 1 120 ? -1.287 3.701 17.333 1.00 94.62 120 MET A CA 1
ATOM 948 C C . MET A 1 120 ? -1.417 5.222 17.351 1.00 94.62 120 MET A C 1
ATOM 950 O O . MET A 1 120 ? -2.425 5.807 16.937 1.00 94.62 120 MET A O 1
ATOM 954 N N . SER A 1 121 ? -0.352 5.880 17.785 1.00 93.19 121 SER A N 1
ATOM 955 C CA . SER A 1 121 ? -0.245 7.330 17.806 1.00 93.19 121 SER A CA 1
ATOM 956 C C . SER A 1 121 ? -0.114 7.911 16.396 1.00 93.19 121 SER A C 1
ATOM 958 O O . SER A 1 121 ? 0.269 7.246 15.433 1.00 93.19 121 SER A O 1
ATOM 960 N N . ARG A 1 122 ? -0.364 9.222 16.272 1.00 92.19 122 ARG A N 1
ATOM 961 C CA . ARG A 1 122 ? -0.143 9.952 15.010 1.00 92.19 122 ARG A CA 1
ATOM 962 C C . ARG A 1 122 ? 1.296 9.811 14.508 1.00 92.19 122 ARG A C 1
ATOM 964 O O . ARG A 1 122 ? 1.525 9.741 13.307 1.00 92.19 122 ARG A O 1
ATOM 971 N N . LYS A 1 123 ? 2.260 9.800 15.430 1.00 92.25 123 LYS A N 1
ATOM 972 C CA . LYS A 1 123 ? 3.678 9.686 15.094 1.00 92.25 123 LYS A CA 1
ATOM 973 C C . LYS A 1 123 ? 3.969 8.322 14.465 1.00 92.25 123 LYS A C 1
ATOM 975 O O . LYS A 1 123 ? 4.541 8.287 13.384 1.00 92.25 123 LYS A O 1
ATOM 980 N N . GLU A 1 124 ? 3.499 7.246 15.089 1.00 94.31 124 GLU A N 1
ATOM 981 C CA . GLU A 1 124 ? 3.694 5.880 14.588 1.00 94.31 124 GLU A CA 1
ATOM 982 C C . GLU A 1 124 ? 3.018 5.663 13.231 1.00 94.31 124 GLU A C 1
ATOM 984 O O . GLU A 1 124 ? 3.604 5.038 12.352 1.00 94.31 124 GLU A O 1
ATOM 989 N N . MET A 1 125 ? 1.822 6.226 13.011 1.00 95.19 125 MET A N 1
ATOM 990 C CA . MET A 1 125 ? 1.171 6.176 11.694 1.00 95.19 125 MET A CA 1
ATOM 991 C C . MET A 1 125 ? 2.010 6.866 10.616 1.00 95.19 125 MET A C 1
ATOM 993 O O . MET A 1 125 ? 2.184 6.322 9.529 1.00 95.19 125 MET A O 1
ATOM 997 N N . ILE A 1 126 ? 2.537 8.061 10.909 1.00 94.25 126 ILE A N 1
ATOM 998 C CA . ILE A 1 126 ? 3.392 8.807 9.978 1.00 94.25 126 ILE A CA 1
ATOM 999 C C . ILE A 1 126 ? 4.665 8.012 9.679 1.00 94.25 126 ILE A C 1
ATOM 1001 O O . ILE A 1 126 ? 5.022 7.877 8.512 1.00 94.25 126 ILE A O 1
ATOM 1005 N N . GLU A 1 127 ? 5.322 7.473 10.706 1.00 94.62 127 GLU A N 1
ATOM 1006 C CA . GLU A 1 127 ? 6.530 6.652 10.560 1.00 94.62 127 GLU A CA 1
ATOM 1007 C C . GLU A 1 127 ? 6.255 5.418 9.692 1.00 94.62 127 GLU A C 1
ATOM 1009 O O . GLU A 1 127 ? 6.953 5.224 8.701 1.00 94.62 127 GLU A O 1
ATOM 1014 N N . LYS A 1 128 ? 5.158 4.690 9.935 1.00 94.88 128 LYS A N 1
ATOM 1015 C CA . LYS A 1 128 ? 4.746 3.562 9.083 1.00 94.88 128 LYS A CA 1
ATOM 1016 C C . LYS A 1 128 ? 4.474 3.963 7.633 1.00 94.88 128 LYS A C 1
ATOM 1018 O O . LYS A 1 128 ? 4.857 3.238 6.723 1.00 94.88 128 LYS A O 1
ATOM 1023 N N . ILE A 1 129 ? 3.829 5.107 7.386 1.00 94.88 129 ILE A N 1
ATOM 1024 C CA . ILE A 1 129 ? 3.635 5.607 6.013 1.00 94.88 129 ILE A CA 1
ATOM 1025 C C . ILE A 1 129 ? 4.987 5.921 5.362 1.00 94.88 129 ILE A C 1
ATOM 1027 O O . ILE A 1 129 ? 5.173 5.638 4.183 1.00 94.88 129 ILE A O 1
ATOM 1031 N N . HIS A 1 130 ? 5.929 6.512 6.100 1.00 93.94 130 HIS A N 1
ATOM 1032 C CA . HIS A 1 130 ? 7.271 6.777 5.583 1.00 93.94 130 HIS A CA 1
ATOM 1033 C C . HIS A 1 130 ? 8.028 5.489 5.251 1.00 93.94 130 HIS A C 1
ATOM 1035 O O . HIS A 1 130 ? 8.640 5.426 4.189 1.00 93.94 130 HIS A O 1
ATOM 1041 N N . GLU A 1 131 ? 7.948 4.472 6.108 1.00 93.69 131 GLU A N 1
ATOM 1042 C CA . GLU A 1 131 ? 8.559 3.157 5.879 1.00 93.69 131 GLU A CA 1
ATOM 1043 C C . GLU A 1 131 ? 8.044 2.511 4.585 1.00 93.69 131 GLU A C 1
ATOM 1045 O O . GLU A 1 131 ? 8.846 2.048 3.780 1.00 93.69 131 GLU A O 1
ATOM 1050 N N . LEU A 1 132 ? 6.731 2.573 4.317 1.00 93.06 132 LEU A N 1
ATOM 1051 C CA . LEU A 1 132 ? 6.130 2.027 3.087 1.00 93.06 132 LEU A CA 1
ATOM 1052 C C . LEU A 1 132 ? 6.664 2.661 1.789 1.00 93.06 132 LEU A C 1
ATOM 1054 O O . LEU A 1 132 ? 6.536 2.062 0.723 1.00 93.06 132 LEU A O 1
ATOM 1058 N N . TYR A 1 133 ? 7.234 3.866 1.861 1.00 92.38 133 TYR A N 1
ATOM 1059 C CA . TYR A 1 133 ? 7.727 4.615 0.703 1.00 92.38 133 TYR A CA 1
ATOM 1060 C C . TYR A 1 133 ? 9.193 5.035 0.844 1.00 92.38 133 TYR A C 1
ATOM 1062 O O . TYR A 1 133 ? 9.617 5.988 0.189 1.00 92.38 133 TYR A O 1
ATOM 1070 N N . ALA A 1 134 ? 9.980 4.345 1.674 1.00 88.88 134 ALA A N 1
ATOM 1071 C CA . ALA A 1 134 ? 11.364 4.725 1.965 1.00 88.88 134 ALA A CA 1
ATOM 1072 C C . ALA A 1 134 ? 12.238 4.842 0.698 1.00 88.88 134 ALA A C 1
ATOM 1074 O O . ALA A 1 134 ? 13.082 5.732 0.603 1.00 88.88 134 ALA A O 1
ATOM 1075 N N . LEU A 1 135 ? 11.988 3.992 -0.305 1.00 84.62 135 LEU A N 1
ATOM 1076 C CA . LEU A 1 135 ? 12.705 3.993 -1.587 1.00 84.62 135 LEU A CA 1
ATOM 1077 C C . LEU A 1 135 ? 12.155 4.996 -2.618 1.00 84.62 135 LEU A C 1
ATOM 1079 O O . LEU A 1 135 ? 12.826 5.297 -3.606 1.00 84.62 135 LEU A O 1
ATOM 1083 N N . ASP A 1 136 ? 10.940 5.517 -2.418 1.00 85.44 136 ASP A N 1
ATOM 1084 C CA . ASP A 1 136 ? 10.287 6.449 -3.342 1.00 85.44 136 ASP A CA 1
ATOM 1085 C C . ASP A 1 136 ? 9.404 7.460 -2.596 1.00 85.44 136 ASP A C 1
ATOM 1087 O O . ASP A 1 136 ? 8.173 7.401 -2.613 1.00 85.44 136 ASP A O 1
ATOM 1091 N N . GLU A 1 137 ? 10.036 8.449 -1.964 1.00 86.69 137 GLU A N 1
ATOM 1092 C CA . GLU A 1 137 ? 9.314 9.516 -1.259 1.00 86.69 137 GLU A CA 1
ATOM 1093 C C . GLU A 1 137 ? 8.368 10.309 -2.179 1.00 86.69 137 GLU A C 1
ATOM 1095 O O . GLU A 1 137 ? 7.354 10.846 -1.727 1.00 86.69 137 GLU A O 1
ATOM 1100 N N . ASN A 1 138 ? 8.652 10.370 -3.486 1.00 89.69 138 ASN A N 1
ATOM 1101 C CA . ASN A 1 138 ? 7.749 11.018 -4.434 1.00 89.69 138 ASN A CA 1
ATOM 1102 C C . ASN A 1 138 ? 6.433 10.244 -4.560 1.00 89.69 138 ASN A C 1
ATOM 1104 O O . ASN A 1 138 ? 5.378 10.872 -4.692 1.00 89.69 138 ASN A O 1
ATOM 1108 N N . ARG A 1 139 ? 6.465 8.908 -4.465 1.00 91.88 139 ARG A N 1
ATOM 1109 C CA . ARG A 1 139 ? 5.253 8.083 -4.465 1.00 91.88 139 ARG A CA 1
ATOM 1110 C C . ARG A 1 139 ? 4.330 8.430 -3.306 1.00 91.88 139 ARG A C 1
ATOM 1112 O O . ARG A 1 139 ? 3.133 8.604 -3.533 1.00 91.88 139 ARG A O 1
ATOM 1119 N N . LYS A 1 140 ? 4.885 8.622 -2.107 1.00 93.81 140 LYS A N 1
ATOM 1120 C CA . LYS A 1 140 ? 4.123 9.074 -0.934 1.00 93.81 140 LYS A CA 1
ATOM 1121 C C . LYS A 1 140 ? 3.329 10.347 -1.246 1.00 93.81 140 LYS A C 1
ATOM 1123 O O . LYS A 1 140 ? 2.124 10.391 -1.011 1.00 93.81 140 LYS A O 1
ATOM 1128 N N . ASN A 1 141 ? 3.986 11.350 -1.833 1.00 93.12 141 ASN A N 1
ATOM 1129 C CA . ASN A 1 141 ? 3.353 12.627 -2.179 1.00 93.12 141 ASN A CA 1
ATOM 1130 C C . ASN A 1 141 ? 2.258 12.462 -3.247 1.00 93.12 141 ASN A C 1
ATOM 1132 O O . ASN A 1 141 ? 1.207 13.096 -3.160 1.00 93.12 141 ASN A O 1
ATOM 1136 N N . ILE A 1 142 ? 2.481 11.596 -4.244 1.00 95.25 142 ILE A N 1
ATOM 1137 C CA . ILE A 1 142 ? 1.485 11.276 -5.279 1.00 95.25 142 ILE A CA 1
ATOM 1138 C C . ILE A 1 142 ? 0.233 10.655 -4.649 1.00 95.25 142 ILE A C 1
ATOM 1140 O O . ILE A 1 142 ? -0.881 11.044 -5.003 1.00 95.25 142 ILE A O 1
ATOM 1144 N N . ILE A 1 143 ? 0.402 9.716 -3.715 1.00 96.38 143 ILE A N 1
ATOM 1145 C CA . ILE A 1 143 ? -0.715 9.045 -3.039 1.00 96.38 143 ILE A CA 1
ATOM 1146 C C . ILE A 1 143 ? -1.452 9.984 -2.090 1.00 96.38 143 ILE A C 1
ATOM 1148 O O . ILE A 1 143 ? -2.681 9.994 -2.090 1.00 96.38 143 ILE A O 1
ATOM 1152 N N . GLU A 1 144 ? -0.737 10.826 -1.345 1.00 94.56 144 GLU A N 1
ATOM 1153 C CA . GLU A 1 144 ? -1.355 11.849 -0.497 1.00 94.56 144 GLU A CA 1
ATOM 1154 C C . GLU A 1 144 ? -2.180 12.843 -1.331 1.00 94.56 144 GLU A C 1
ATOM 1156 O O . GLU A 1 144 ? -3.333 13.131 -1.000 1.00 94.56 144 GLU A O 1
ATOM 1161 N N . TYR A 1 145 ? -1.639 13.312 -2.461 1.00 95.56 145 TYR A N 1
ATOM 1162 C CA . TYR A 1 145 ? -2.362 14.189 -3.384 1.00 95.56 145 TYR A CA 1
ATOM 1163 C C . TYR A 1 145 ? -3.585 13.500 -4.004 1.00 95.56 145 TYR A C 1
ATOM 1165 O O . TYR A 1 145 ? -4.672 14.078 -4.032 1.00 95.56 145 TYR A O 1
ATOM 1173 N N . PHE A 1 146 ? -3.430 12.252 -4.459 1.00 96.75 146 PHE A N 1
ATOM 1174 C CA . PHE A 1 146 ? -4.534 11.435 -4.963 1.00 96.75 146 PHE A CA 1
ATOM 1175 C C . PHE A 1 146 ? -5.647 11.311 -3.920 1.00 96.75 146 PHE A C 1
ATOM 1177 O O . PHE A 1 146 ? -6.817 11.514 -4.247 1.00 96.75 146 PHE A O 1
ATOM 1184 N N . PHE A 1 147 ? -5.288 11.020 -2.669 1.00 95.81 147 PHE A N 1
ATOM 1185 C CA . PHE A 1 147 ? -6.255 10.825 -1.603 1.00 95.81 147 PHE A CA 1
ATOM 1186 C C . PHE A 1 147 ? -7.043 12.095 -1.302 1.00 95.81 147 PHE A C 1
ATOM 1188 O O . PHE A 1 147 ? -8.273 12.079 -1.316 1.00 95.81 147 PHE A O 1
ATOM 1195 N N . ASN A 1 148 ? -6.338 13.210 -1.107 1.00 93.56 148 ASN A N 1
ATOM 1196 C CA . ASN A 1 148 ? -6.966 14.502 -0.853 1.00 93.56 148 ASN A CA 1
ATOM 1197 C C . ASN A 1 148 ? -7.879 14.916 -2.018 1.00 93.56 148 ASN A C 1
ATOM 1199 O O . ASN A 1 148 ? -9.011 15.330 -1.788 1.00 93.56 148 ASN A O 1
ATOM 1203 N N . GLY A 1 149 ? -7.459 14.679 -3.266 1.00 94.56 149 GLY A N 1
ATOM 1204 C CA . GLY A 1 149 ? -8.301 14.923 -4.439 1.00 94.56 149 GLY A CA 1
ATOM 1205 C C . GLY A 1 149 ? -9.587 14.084 -4.461 1.00 94.56 149 GLY A C 1
ATOM 1206 O O . GLY A 1 149 ? -10.637 14.585 -4.865 1.00 94.56 149 GLY A O 1
ATOM 1207 N N . ARG A 1 150 ? -9.545 12.824 -4.000 1.00 93.75 150 ARG A N 1
ATOM 1208 C CA . ARG A 1 150 ? -10.751 11.986 -3.851 1.00 93.75 150 ARG A CA 1
ATOM 1209 C C . ARG A 1 150 ? -11.689 12.533 -2.780 1.00 93.75 150 ARG A C 1
ATOM 1211 O O . ARG A 1 150 ? -12.892 12.617 -3.031 1.00 93.75 150 ARG A O 1
ATOM 1218 N N . LEU A 1 151 ? -11.148 12.942 -1.633 1.00 89.75 151 LEU A N 1
ATOM 1219 C CA . LEU A 1 151 ? -11.924 13.523 -0.534 1.00 89.75 151 LEU A CA 1
ATOM 1220 C C . LEU A 1 151 ? -12.598 14.842 -0.941 1.00 89.75 151 LEU A C 1
ATOM 1222 O O . LEU A 1 151 ? -13.793 15.007 -0.699 1.00 89.75 151 LEU A O 1
ATOM 1226 N N . ASP A 1 152 ? -11.884 15.729 -1.638 1.00 89.38 152 ASP A N 1
ATOM 1227 C CA . ASP A 1 152 ? -12.431 16.996 -2.148 1.00 89.38 152 ASP A CA 1
ATOM 1228 C C . ASP A 1 152 ? -13.602 16.767 -3.118 1.00 89.38 152 ASP A C 1
ATOM 1230 O O . ASP A 1 152 ? -14.600 17.492 -3.107 1.00 89.38 152 ASP A O 1
ATOM 1234 N N . GLN A 1 153 ? -13.514 15.708 -3.928 1.00 90.88 153 GLN A N 1
ATOM 1235 C CA . GLN A 1 153 ? -14.572 15.275 -4.847 1.00 90.88 153 GLN A CA 1
ATOM 1236 C C . GLN A 1 153 ? -15.682 14.465 -4.160 1.00 90.88 153 GLN A C 1
ATOM 1238 O O . GLN A 1 153 ? -16.630 14.049 -4.828 1.00 90.88 153 GLN A O 1
ATOM 1243 N N . ARG A 1 154 ? -15.580 14.230 -2.844 1.00 87.06 154 ARG A N 1
ATOM 1244 C CA . ARG A 1 154 ? -16.474 13.364 -2.054 1.00 87.06 154 ARG A CA 1
ATOM 1245 C C . ARG A 1 154 ? -16.567 11.933 -2.593 1.00 87.06 154 ARG A C 1
ATOM 1247 O O . ARG A 1 154 ? -17.589 11.265 -2.446 1.00 87.06 154 ARG A O 1
ATOM 1254 N N . ILE A 1 155 ? -15.495 11.452 -3.220 1.00 90.00 155 ILE A N 1
ATOM 1255 C CA . ILE A 1 155 ? -15.358 10.062 -3.654 1.00 90.00 155 ILE A CA 1
ATOM 1256 C C . ILE A 1 155 ? -14.771 9.284 -2.482 1.00 90.00 155 ILE A C 1
ATOM 1258 O O . ILE A 1 155 ? -13.558 9.216 -2.307 1.00 90.00 155 ILE A O 1
ATOM 1262 N N . LEU A 1 156 ? -15.650 8.712 -1.665 1.00 90.00 156 LEU A N 1
ATOM 1263 C CA . LEU A 1 156 ? -15.256 8.011 -0.442 1.00 90.00 156 LEU A CA 1
ATOM 1264 C C . LEU A 1 156 ? -14.982 6.521 -0.655 1.00 90.00 156 LEU A C 1
ATOM 1266 O O . LEU A 1 156 ? -14.441 5.857 0.221 1.00 90.00 156 LEU A O 1
ATOM 1270 N N . LYS A 1 157 ? -15.325 6.003 -1.835 1.00 94.69 157 LYS A N 1
ATOM 1271 C CA . LYS A 1 157 ? -15.083 4.624 -2.238 1.00 94.69 157 LYS A CA 1
ATOM 1272 C C . LYS A 1 157 ? -13.961 4.571 -3.270 1.00 94.69 157 LYS A C 1
ATOM 1274 O O . LYS A 1 157 ? -14.106 5.105 -4.370 1.00 94.69 157 LYS A O 1
ATOM 1279 N N . ILE A 1 158 ? -12.859 3.928 -2.905 1.00 96.38 158 ILE A N 1
ATOM 1280 C CA . ILE A 1 158 ? -11.635 3.819 -3.695 1.00 96.38 158 ILE A CA 1
ATOM 1281 C C . ILE A 1 158 ? -11.356 2.337 -3.940 1.00 96.38 158 ILE A C 1
ATOM 1283 O O . ILE A 1 158 ? -11.210 1.555 -3.006 1.00 96.38 158 ILE A O 1
ATOM 1287 N N . SER A 1 159 ? -11.278 1.958 -5.208 1.00 96.81 159 SER A N 1
ATOM 1288 C CA . SER A 1 159 ? -10.862 0.624 -5.656 1.00 96.81 159 SER A CA 1
ATOM 1289 C C . SER A 1 159 ? -9.379 0.613 -6.025 1.00 96.81 159 SER A C 1
ATOM 1291 O O . SER A 1 159 ? -8.809 1.650 -6.379 1.00 96.81 159 SER A O 1
ATOM 1293 N N . ARG A 1 160 ? -8.732 -0.553 -5.948 1.00 95.75 160 ARG A N 1
ATOM 1294 C CA . ARG A 1 160 ? -7.295 -0.706 -6.239 1.00 95.75 160 ARG A CA 1
ATOM 1295 C C . ARG A 1 160 ? -6.949 -0.263 -7.653 1.00 95.75 160 AR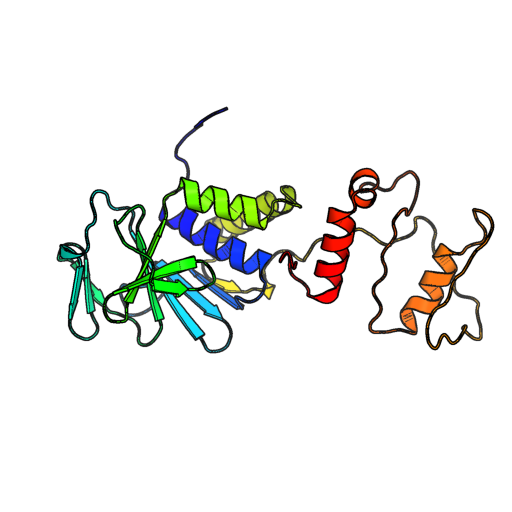G A C 1
ATOM 1297 O O . ARG A 1 160 ? -5.885 0.308 -7.879 1.00 95.75 160 ARG A O 1
ATOM 1304 N N . GLU A 1 161 ? -7.862 -0.480 -8.587 1.00 94.06 161 GLU A N 1
ATOM 1305 C CA . GLU A 1 161 ? -7.725 -0.141 -10.002 1.00 94.06 161 GLU A CA 1
ATOM 1306 C C . GLU A 1 161 ? -7.732 1.379 -10.237 1.00 94.06 161 GLU A C 1
ATOM 1308 O O . GLU A 1 161 ? -7.263 1.850 -11.270 1.00 94.06 161 GLU A O 1
ATOM 1313 N N . GLN A 1 162 ? -8.239 2.162 -9.278 1.00 95.75 162 GLN A N 1
ATOM 1314 C CA . GLN A 1 162 ? -8.231 3.624 -9.330 1.00 95.75 162 GLN A CA 1
ATOM 1315 C C . GLN A 1 162 ? -6.953 4.248 -8.771 1.00 95.75 162 GLN A C 1
ATOM 1317 O O . GLN A 1 162 ? -6.777 5.461 -8.922 1.00 95.75 162 GLN A O 1
ATOM 1322 N N . LEU A 1 163 ? -6.101 3.470 -8.098 1.00 96.12 163 LEU A N 1
ATOM 1323 C CA . LEU A 1 163 ? -4.824 3.965 -7.602 1.00 96.12 163 LEU A CA 1
ATOM 1324 C C . LEU A 1 163 ? -3.910 4.341 -8.775 1.00 96.12 163 LEU A C 1
ATOM 1326 O O . LEU A 1 163 ? -3.947 3.676 -9.813 1.00 96.12 163 LEU A O 1
ATOM 1330 N N . PRO A 1 164 ? -3.030 5.344 -8.609 1.00 94.56 164 PRO A N 1
ATOM 1331 C CA . PRO A 1 164 ? -2.011 5.649 -9.605 1.00 94.56 164 PRO A CA 1
ATOM 1332 C C . PRO A 1 164 ? -1.228 4.389 -9.996 1.00 94.56 164 PRO A C 1
ATOM 1334 O O . PRO A 1 164 ? -0.935 3.546 -9.140 1.00 94.56 164 PRO A O 1
ATOM 1337 N N . SER A 1 165 ? -0.878 4.243 -11.274 1.00 91.56 165 SER A N 1
ATOM 1338 C CA . SER A 1 165 ? -0.094 3.097 -11.743 1.00 91.56 165 SER A CA 1
ATOM 1339 C C . SER A 1 165 ? 1.267 3.043 -11.052 1.00 91.56 165 SER A C 1
ATOM 1341 O O . SER A 1 165 ? 1.787 4.061 -10.581 1.00 91.56 165 SER A O 1
ATOM 1343 N N . ILE A 1 166 ? 1.837 1.845 -10.963 1.00 88.62 166 ILE A N 1
ATOM 1344 C CA . ILE A 1 166 ? 3.184 1.666 -10.429 1.00 88.62 166 ILE A CA 1
ATOM 1345 C C . ILE A 1 166 ? 4.164 2.315 -11.399 1.00 88.62 166 ILE A C 1
ATOM 1347 O O . ILE A 1 166 ? 4.165 2.019 -12.593 1.00 88.62 166 ILE A O 1
ATOM 1351 N N . ALA A 1 167 ? 4.953 3.249 -10.878 1.00 84.94 167 ALA A N 1
ATOM 1352 C CA . ALA A 1 167 ? 5.976 3.928 -11.651 1.00 84.94 167 ALA A CA 1
ATOM 1353 C C . ALA A 1 167 ? 7.176 2.995 -11.824 1.00 84.94 167 ALA A C 1
ATOM 1355 O O . ALA A 1 167 ? 7.772 2.562 -10.835 1.00 84.94 167 ALA A O 1
ATOM 1356 N N . LEU A 1 168 ? 7.501 2.719 -13.085 1.00 87.50 168 LEU A N 1
ATOM 1357 C CA . LEU A 1 168 ? 8.676 1.973 -13.503 1.00 87.50 168 LEU A CA 1
ATOM 1358 C C . LEU A 1 168 ? 9.635 2.910 -14.234 1.00 87.50 168 LEU A C 1
ATOM 1360 O O . LEU A 1 168 ? 9.230 3.870 -14.899 1.00 87.50 168 LEU A O 1
ATOM 1364 N N . PHE A 1 169 ? 10.915 2.613 -14.121 1.00 88.38 169 PHE A N 1
ATOM 1365 C CA . PHE A 1 169 ? 11.970 3.242 -14.879 1.00 88.38 169 PHE A CA 1
ATOM 1366 C C . PHE A 1 169 ? 11.774 3.003 -16.378 1.00 88.38 169 PHE A C 1
ATOM 1368 O O . PHE A 1 169 ? 11.669 1.866 -16.835 1.00 88.38 169 PHE A O 1
ATOM 1375 N N . SER A 1 170 ? 11.800 4.077 -17.172 1.00 86.19 170 SER A N 1
ATOM 1376 C CA . SER A 1 170 ? 11.620 3.960 -18.623 1.00 86.19 170 SER A CA 1
ATOM 1377 C C . SER A 1 170 ? 12.685 3.056 -19.249 1.00 86.19 170 SER A C 1
ATOM 1379 O O . SER A 1 170 ? 13.882 3.218 -19.015 1.00 86.19 170 SER A O 1
ATOM 1381 N N . THR A 1 171 ? 12.272 2.092 -20.060 1.00 86.94 171 THR A N 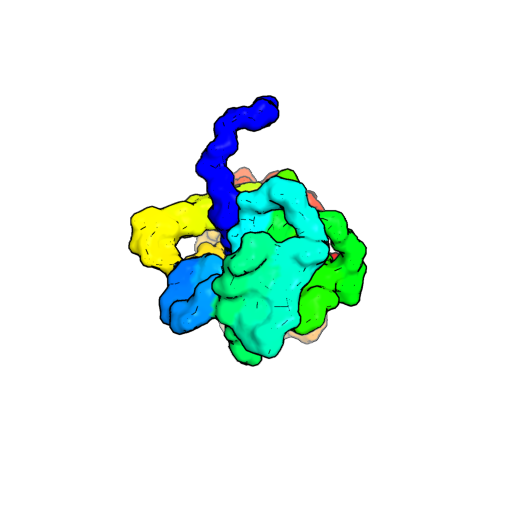1
ATOM 1382 C CA . THR A 1 171 ? 13.187 1.227 -20.819 1.00 86.94 171 THR A CA 1
ATOM 1383 C C . THR A 1 171 ? 13.335 1.676 -22.273 1.00 86.94 171 THR A C 1
ATOM 1385 O O . THR A 1 171 ? 14.066 1.037 -23.040 1.00 86.94 171 THR A O 1
ATOM 1388 N N . GLU A 1 172 ? 12.672 2.778 -22.641 1.00 86.56 172 GLU A N 1
ATOM 1389 C CA . GLU A 1 172 ? 12.673 3.332 -23.988 1.00 86.56 172 GLU A CA 1
ATOM 1390 C C . GLU A 1 172 ? 14.062 3.844 -24.376 1.00 86.56 172 GLU A C 1
ATOM 1392 O O . GLU A 1 172 ? 14.800 4.435 -23.583 1.00 86.56 172 GLU A O 1
ATOM 1397 N N . LEU A 1 173 ? 14.423 3.601 -25.634 1.00 86.44 173 LEU A N 1
ATOM 1398 C CA . LEU A 1 173 ? 15.627 4.155 -26.238 1.00 86.44 173 LEU A CA 1
ATOM 1399 C C . LEU A 1 173 ? 15.269 5.469 -26.932 1.00 86.44 173 LEU A C 1
ATOM 1401 O O . LEU A 1 173 ? 14.176 5.603 -27.475 1.00 86.44 173 LEU A O 1
ATOM 1405 N N . LEU A 1 174 ? 16.210 6.416 -26.961 1.00 84.81 174 LEU A N 1
ATOM 1406 C CA . LEU A 1 174 ? 16.026 7.687 -27.674 1.00 84.81 174 LEU A CA 1
ATOM 1407 C C . LEU A 1 174 ? 15.799 7.483 -29.180 1.00 84.81 174 LEU A C 1
ATOM 1409 O O . LEU A 1 174 ? 15.085 8.252 -29.816 1.00 84.81 174 LEU A O 1
ATOM 1413 N N . GLU A 1 175 ? 16.424 6.453 -29.750 1.00 85.00 175 GLU A N 1
ATOM 1414 C CA . GLU A 1 175 ? 16.340 6.124 -31.169 1.00 85.00 175 GLU A CA 1
ATOM 1415 C C . GLU A 1 175 ? 15.307 5.019 -31.422 1.00 85.00 175 GLU A C 1
ATOM 1417 O O . GLU A 1 175 ? 15.219 4.026 -30.692 1.00 85.00 175 GLU A O 1
ATOM 1422 N N . THR A 1 176 ? 14.538 5.161 -32.503 1.00 86.75 176 THR A N 1
ATOM 1423 C CA . THR A 1 176 ? 13.555 4.155 -32.914 1.00 86.75 176 THR A CA 1
ATOM 1424 C C . THR A 1 176 ? 14.248 2.878 -33.387 1.00 86.75 176 THR A C 1
ATOM 1426 O O . THR A 1 176 ? 15.156 2.908 -34.214 1.00 86.75 176 THR A O 1
ATOM 1429 N N . THR A 1 177 ? 13.783 1.730 -32.895 1.00 86.88 177 THR A N 1
ATOM 1430 C CA . THR A 1 177 ? 14.252 0.421 -33.367 1.00 86.88 177 THR A CA 1
ATOM 1431 C C . THR A 1 177 ? 13.435 -0.010 -34.580 1.00 86.88 177 THR A C 1
ATOM 1433 O O . THR A 1 177 ? 12.216 -0.115 -34.482 1.00 86.88 177 THR A O 1
ATOM 1436 N N . VAL A 1 178 ? 14.089 -0.301 -35.707 1.00 85.50 178 VAL A N 1
ATOM 1437 C CA . VAL A 1 178 ? 13.438 -0.889 -36.889 1.00 85.50 178 VAL A CA 1
ATOM 1438 C C . VAL A 1 178 ? 13.863 -2.348 -37.013 1.00 85.50 178 VAL A C 1
ATOM 1440 O O . VAL A 1 178 ? 15.035 -2.639 -37.252 1.00 85.50 178 VAL A O 1
ATOM 1443 N N . ASN A 1 179 ? 12.916 -3.272 -36.845 1.00 83.69 179 ASN A N 1
ATOM 1444 C CA . ASN A 1 179 ? 13.179 -4.697 -37.006 1.00 83.69 179 ASN A CA 1
ATOM 1445 C C . ASN A 1 179 ? 13.095 -5.094 -38.488 1.00 83.69 179 ASN A C 1
ATOM 1447 O O . ASN A 1 179 ? 12.029 -5.045 -39.095 1.00 83.69 179 ASN A O 1
ATOM 1451 N N . VAL A 1 180 ? 14.230 -5.493 -39.061 1.00 83.25 180 VAL A N 1
ATOM 1452 C CA . VAL A 1 180 ? 14.338 -6.018 -40.436 1.00 83.25 180 VAL A CA 1
ATOM 1453 C C . VAL A 1 180 ? 14.706 -7.507 -40.466 1.00 83.25 180 VAL A C 1
ATOM 1455 O O . VAL A 1 180 ? 14.956 -8.062 -41.539 1.00 83.25 180 VAL A O 1
ATOM 1458 N N . ALA A 1 181 ? 14.791 -8.151 -39.298 1.00 74.12 181 ALA A N 1
ATOM 1459 C CA . ALA A 1 181 ? 15.168 -9.552 -39.188 1.00 74.12 181 ALA A CA 1
ATOM 1460 C C . ALA A 1 181 ? 14.045 -10.461 -39.702 1.00 74.12 181 ALA A C 1
ATOM 1462 O O . ALA A 1 181 ? 12.862 -10.178 -39.530 1.00 74.12 181 ALA A O 1
ATOM 1463 N N . ARG A 1 182 ? 14.434 -11.564 -40.350 1.00 69.75 182 ARG A N 1
ATOM 1464 C CA . ARG A 1 182 ? 13.501 -12.593 -40.841 1.00 69.75 182 ARG A CA 1
ATOM 1465 C C . ARG A 1 182 ? 13.354 -13.759 -39.872 1.00 69.75 182 ARG A C 1
ATOM 1467 O O . ARG A 1 182 ? 12.295 -14.366 -39.809 1.00 69.75 182 ARG A O 1
ATOM 1474 N N . GLU A 1 183 ? 14.414 -14.045 -39.126 1.00 70.12 183 GLU A N 1
ATOM 1475 C CA . GLU A 1 183 ? 14.463 -15.062 -38.085 1.00 70.12 183 GLU A CA 1
ATOM 1476 C C . GLU A 1 183 ? 15.174 -14.473 -36.874 1.00 70.12 183 GLU A C 1
ATOM 1478 O O . GLU A 1 183 ? 16.097 -13.661 -37.008 1.00 70.12 183 GLU A O 1
ATOM 1483 N N . HIS A 1 184 ? 14.729 -14.879 -35.695 1.00 69.19 184 HIS A N 1
ATOM 1484 C CA . HIS A 1 184 ? 15.275 -14.414 -34.436 1.00 69.19 184 HIS A CA 1
ATOM 1485 C C . HIS A 1 184 ? 15.998 -15.542 -33.709 1.00 69.19 184 HIS A C 1
ATOM 1487 O O . HIS A 1 184 ? 15.726 -16.723 -33.917 1.00 69.19 184 HIS A O 1
ATOM 1493 N N . LEU A 1 185 ? 16.963 -15.157 -32.877 1.00 73.62 185 LEU A N 1
ATOM 1494 C CA . LEU A 1 185 ? 17.811 -16.090 -32.153 1.00 73.62 185 LEU A CA 1
ATOM 1495 C C . LEU A 1 185 ? 16.987 -16.781 -31.057 1.00 73.62 185 LEU A C 1
ATOM 1497 O O . LEU A 1 185 ? 16.487 -16.116 -30.150 1.00 73.62 185 LEU A O 1
ATOM 1501 N N . LEU A 1 186 ? 16.851 -18.105 -31.145 1.00 70.38 186 LEU A N 1
ATOM 1502 C CA . LEU A 1 186 ? 16.212 -18.907 -30.104 1.00 70.38 186 LEU A CA 1
ATOM 1503 C C . LEU A 1 186 ? 17.193 -19.102 -28.947 1.00 70.38 186 LEU A C 1
ATOM 1505 O O . LEU A 1 186 ? 18.308 -19.589 -29.144 1.00 70.38 186 LEU A O 1
ATOM 1509 N N . VAL A 1 187 ? 16.781 -18.705 -27.746 1.00 73.19 187 VAL A N 1
ATOM 1510 C CA . VAL A 1 187 ? 17.588 -18.815 -26.527 1.00 73.19 187 VAL A CA 1
ATOM 1511 C C . VAL A 1 187 ? 16.894 -19.773 -25.574 1.00 73.19 187 VAL A C 1
ATOM 1513 O O . VAL A 1 187 ? 15.773 -19.513 -25.151 1.00 73.19 187 VAL A O 1
ATOM 1516 N N . GLU A 1 188 ? 17.564 -20.868 -25.214 1.00 70.94 188 GLU A N 1
ATOM 1517 C CA . GLU A 1 188 ? 17.003 -21.845 -24.271 1.00 70.94 188 GLU A CA 1
ATOM 1518 C C . GLU A 1 188 ? 17.283 -21.497 -22.803 1.00 70.94 188 GLU A C 1
ATOM 1520 O O . GLU A 1 188 ? 16.443 -21.767 -21.954 1.00 70.94 188 GLU A O 1
ATOM 1525 N N . ASN A 1 189 ? 18.443 -20.902 -22.487 1.00 78.75 189 ASN A N 1
ATOM 1526 C CA . ASN A 1 189 ? 18.865 -20.669 -21.097 1.00 78.75 189 ASN A CA 1
ATOM 1527 C C . ASN A 1 189 ? 19.401 -19.250 -20.853 1.00 78.75 189 ASN A C 1
ATOM 1529 O O . ASN A 1 189 ? 18.717 -18.416 -20.271 1.00 78.75 189 ASN A O 1
ATOM 1533 N N . ILE A 1 190 ? 20.637 -18.962 -21.271 1.00 83.06 190 ILE A N 1
ATOM 1534 C CA . ILE A 1 190 ? 21.292 -17.666 -21.043 1.00 83.06 190 ILE A CA 1
ATOM 1535 C C . ILE A 1 190 ? 21.914 -17.201 -22.355 1.00 83.06 190 ILE A C 1
ATOM 1537 O O . ILE A 1 190 ? 22.679 -17.937 -22.977 1.00 83.06 190 ILE A O 1
ATOM 1541 N N . LEU A 1 191 ? 21.616 -15.962 -22.748 1.00 83.06 191 LEU A N 1
ATOM 1542 C CA . LEU A 1 191 ? 22.256 -15.287 -23.871 1.00 83.06 191 LEU A CA 1
ATOM 1543 C C . LEU A 1 191 ? 23.108 -14.128 -23.350 1.00 83.06 191 LEU A C 1
ATOM 1545 O O . LEU A 1 191 ? 22.582 -13.142 -22.839 1.00 83.06 191 LEU A O 1
ATOM 1549 N N . LEU A 1 192 ? 24.424 -14.236 -23.518 1.00 86.56 192 LEU A N 1
ATOM 1550 C CA . LEU A 1 192 ? 25.359 -13.141 -23.283 1.00 86.56 192 LEU A CA 1
ATOM 1551 C C . LEU A 1 192 ? 25.719 -12.492 -24.623 1.00 86.56 192 LEU A C 1
ATOM 1553 O O . LEU A 1 192 ? 26.255 -13.154 -25.510 1.00 86.56 192 LEU A O 1
ATOM 1557 N N . ILE A 1 193 ? 25.432 -11.197 -24.765 1.00 85.69 193 ILE A N 1
ATOM 1558 C CA . ILE A 1 193 ? 25.766 -10.419 -25.965 1.00 85.69 193 ILE A CA 1
ATOM 1559 C C . ILE A 1 193 ? 26.792 -9.355 -25.606 1.00 85.69 193 ILE A C 1
ATOM 1561 O O . ILE A 1 193 ? 26.478 -8.352 -24.961 1.00 85.69 193 ILE A O 1
ATOM 1565 N N . GLU A 1 194 ? 28.007 -9.534 -26.104 1.00 88.81 194 GLU A N 1
ATOM 1566 C CA . GLU A 1 194 ? 29.082 -8.558 -25.982 1.00 88.81 194 GLU A CA 1
ATOM 1567 C C . GLU A 1 194 ? 29.375 -7.902 -27.329 1.00 88.81 194 GLU A C 1
ATOM 1569 O O . GLU A 1 194 ? 29.202 -8.481 -28.399 1.00 88.81 194 GLU A O 1
ATOM 1574 N N . GLY A 1 195 ? 29.817 -6.650 -27.295 1.00 87.56 195 GLY A N 1
ATOM 1575 C CA . GLY A 1 195 ? 30.158 -5.934 -28.514 1.00 87.56 195 GLY A CA 1
ATOM 1576 C C . GLY A 1 195 ? 30.543 -4.493 -28.245 1.00 87.56 195 GLY A C 1
ATOM 1577 O O . GLY A 1 195 ? 30.206 -3.930 -27.198 1.00 87.56 195 GLY A O 1
ATOM 1578 N N . LYS A 1 196 ? 31.216 -3.877 -29.220 1.00 89.31 196 LYS A N 1
ATOM 1579 C CA . LYS A 1 196 ? 31.671 -2.482 -29.137 1.00 89.31 196 LYS A CA 1
ATOM 1580 C C . LYS A 1 196 ? 30.505 -1.516 -28.833 1.00 89.31 196 LYS A C 1
ATOM 1582 O O . LYS A 1 196 ? 29.340 -1.842 -29.095 1.00 89.31 196 LYS A O 1
ATOM 1587 N N . PRO A 1 197 ? 30.766 -0.331 -28.260 1.00 84.06 197 PRO A N 1
ATOM 1588 C CA . PRO A 1 197 ? 29.749 0.714 -28.141 1.00 84.06 197 PRO A CA 1
ATOM 1589 C C . PRO A 1 197 ? 29.108 1.024 -29.504 1.00 84.06 197 PRO A C 1
ATOM 1591 O O . PRO A 1 197 ? 29.789 0.990 -30.525 1.00 84.06 197 PRO A O 1
ATOM 1594 N N . GLY A 1 198 ? 27.796 1.273 -29.531 1.00 82.81 198 GLY A N 1
ATOM 1595 C CA . GLY A 1 198 ? 27.072 1.657 -30.753 1.00 82.81 198 GLY A CA 1
ATOM 1596 C C . GLY A 1 198 ? 26.695 0.528 -31.725 1.00 82.81 198 GLY A C 1
ATOM 1597 O O . GLY A 1 198 ? 25.971 0.786 -32.674 1.00 82.81 198 GLY A O 1
ATOM 1598 N N . VAL A 1 199 ? 27.084 -0.734 -31.492 1.00 88.12 199 VAL A N 1
ATOM 1599 C CA . VAL A 1 199 ? 26.753 -1.856 -32.411 1.00 88.12 199 VAL A CA 1
ATOM 1600 C C . VAL A 1 199 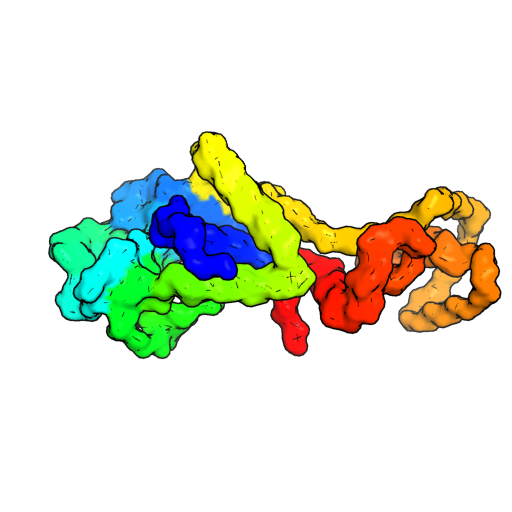? 25.280 -2.305 -32.388 1.00 88.12 199 VAL A C 1
ATOM 1602 O O . VAL A 1 199 ? 24.944 -3.330 -32.967 1.00 88.12 199 VAL A O 1
ATOM 1605 N N . GLY A 1 200 ? 24.398 -1.586 -31.687 1.00 87.19 200 GLY A N 1
ATOM 1606 C CA . GLY A 1 200 ? 22.961 -1.884 -31.676 1.00 87.19 200 GLY A CA 1
ATOM 1607 C C . GLY A 1 200 ? 22.494 -2.945 -30.671 1.00 87.19 200 GLY A C 1
ATOM 1608 O O . GLY A 1 200 ? 21.370 -3.415 -30.784 1.00 87.19 200 GLY A O 1
ATOM 1609 N N . LYS A 1 201 ? 23.293 -3.302 -29.652 1.00 88.75 201 LYS A N 1
ATOM 1610 C CA . LYS A 1 201 ? 22.914 -4.311 -28.631 1.00 88.75 201 LYS A CA 1
ATOM 1611 C C . LYS A 1 201 ? 21.554 -4.026 -27.975 1.00 88.75 201 LYS A C 1
ATOM 1613 O O . LYS A 1 201 ? 20.711 -4.908 -27.885 1.00 88.75 201 LYS A O 1
ATOM 1618 N N . SER A 1 202 ? 21.322 -2.780 -27.558 1.00 88.25 202 SER A N 1
ATOM 1619 C CA . SER A 1 202 ? 20.064 -2.370 -26.923 1.00 88.25 202 SER A CA 1
ATOM 1620 C C . SER A 1 202 ? 18.861 -2.484 -27.857 1.00 88.25 202 SER A C 1
ATOM 1622 O O . SER A 1 202 ? 17.783 -2.857 -27.399 1.00 88.25 202 SER A O 1
ATOM 1624 N N . HIS A 1 203 ? 19.063 -2.191 -29.144 1.00 89.12 203 HIS A N 1
ATOM 1625 C CA . HIS A 1 203 ? 18.051 -2.321 -30.189 1.00 89.12 203 HIS A CA 1
ATOM 1626 C C . HIS A 1 203 ? 17.758 -3.788 -30.499 1.00 89.12 203 HIS A C 1
ATOM 1628 O O . HIS A 1 203 ? 16.600 -4.147 -30.653 1.00 89.12 203 HIS A O 1
ATOM 1634 N N . PHE A 1 204 ? 18.781 -4.648 -30.516 1.00 88.56 204 PHE A N 1
ATOM 1635 C CA . PHE A 1 204 ? 18.593 -6.090 -30.660 1.00 88.56 204 PHE A CA 1
ATOM 1636 C C . PHE A 1 204 ? 17.728 -6.667 -29.536 1.00 88.56 204 PHE A C 1
ATOM 1638 O O . PHE A 1 204 ? 16.819 -7.436 -29.814 1.00 88.56 204 PHE A O 1
ATOM 1645 N N . VAL A 1 205 ? 17.945 -6.249 -28.282 1.00 87.88 205 VAL A N 1
ATOM 1646 C CA . VAL A 1 205 ? 17.082 -6.673 -27.165 1.00 87.88 205 VAL A CA 1
ATOM 1647 C C . VAL A 1 205 ? 15.616 -6.320 -27.440 1.00 87.88 205 VAL A C 1
ATOM 1649 O O . VAL A 1 205 ? 14.769 -7.196 -27.324 1.00 87.88 205 VAL A O 1
ATOM 1652 N N . ASN A 1 206 ? 15.324 -5.098 -27.906 1.00 87.88 206 ASN A N 1
ATOM 1653 C CA . ASN A 1 206 ? 13.953 -4.701 -28.249 1.00 87.88 206 ASN A CA 1
ATOM 1654 C C . ASN A 1 206 ? 13.326 -5.589 -29.341 1.00 87.88 206 ASN A C 1
ATOM 1656 O O . ASN A 1 206 ? 12.119 -5.788 -29.323 1.00 87.88 206 ASN A O 1
ATOM 1660 N N . THR A 1 207 ? 14.107 -6.122 -30.293 1.00 86.62 207 THR A N 1
ATOM 1661 C CA . THR A 1 207 ? 13.550 -6.975 -31.364 1.00 86.62 207 THR A CA 1
ATOM 1662 C C . THR A 1 207 ? 13.239 -8.398 -30.914 1.00 86.62 207 THR A C 1
ATOM 1664 O O . THR A 1 207 ? 12.496 -9.099 -31.601 1.00 86.62 207 THR A O 1
ATOM 1667 N N . ILE A 1 208 ? 13.800 -8.835 -29.783 1.00 84.81 208 ILE A N 1
ATOM 1668 C CA . ILE A 1 208 ? 13.540 -10.160 -29.211 1.00 84.81 208 ILE A CA 1
ATOM 1669 C C . ILE A 1 208 ? 12.568 -10.117 -28.031 1.00 84.81 208 ILE A C 1
ATOM 1671 O O . ILE A 1 208 ? 11.984 -11.148 -27.724 1.00 84.81 208 ILE A O 1
ATOM 1675 N N . THR A 1 209 ? 12.341 -8.958 -27.401 1.00 84.12 209 THR A N 1
ATOM 1676 C CA . THR A 1 209 ? 11.396 -8.785 -26.279 1.00 84.12 209 THR A CA 1
ATOM 1677 C C . THR A 1 209 ? 10.018 -9.378 -26.587 1.00 84.12 209 THR A C 1
ATOM 1679 O O . THR A 1 209 ? 9.492 -10.147 -25.785 1.00 84.12 209 THR A O 1
ATOM 1682 N N . ASP A 1 210 ? 9.480 -9.117 -27.780 1.00 79.50 210 ASP A N 1
ATOM 1683 C CA . ASP A 1 210 ? 8.146 -9.582 -28.188 1.00 79.50 210 ASP A CA 1
ATOM 1684 C C . ASP A 1 210 ? 8.029 -11.114 -28.310 1.00 79.50 210 ASP A C 1
ATOM 1686 O O . ASP A 1 210 ? 6.926 -11.657 -28.287 1.00 79.50 210 ASP A O 1
ATOM 1690 N N . GLN A 1 211 ? 9.148 -11.839 -28.418 1.00 82.75 211 GLN A N 1
ATOM 1691 C CA . GLN A 1 211 ? 9.148 -13.310 -28.481 1.00 82.75 211 GLN A CA 1
ATOM 1692 C C . GLN A 1 211 ? 9.007 -13.967 -27.109 1.00 82.75 211 GLN A C 1
ATOM 1694 O O . GLN A 1 211 ? 8.680 -15.150 -27.028 1.00 82.75 211 GLN A O 1
ATOM 1699 N N . TYR A 1 212 ? 9.241 -13.212 -26.037 1.00 83.56 212 TYR A N 1
ATOM 1700 C CA . TYR A 1 212 ? 9.215 -13.711 -24.670 1.00 83.56 212 TYR A CA 1
ATOM 1701 C C . TYR A 1 212 ? 8.122 -12.961 -23.898 1.00 83.56 212 TYR A C 1
ATOM 1703 O O . TYR A 1 212 ? 8.422 -11.981 -23.225 1.00 83.56 212 TYR A O 1
ATOM 1711 N N . PRO A 1 213 ? 6.845 -13.384 -23.959 1.00 78.12 213 PRO A N 1
ATOM 1712 C CA . PRO A 1 213 ? 5.714 -12.609 -23.429 1.00 78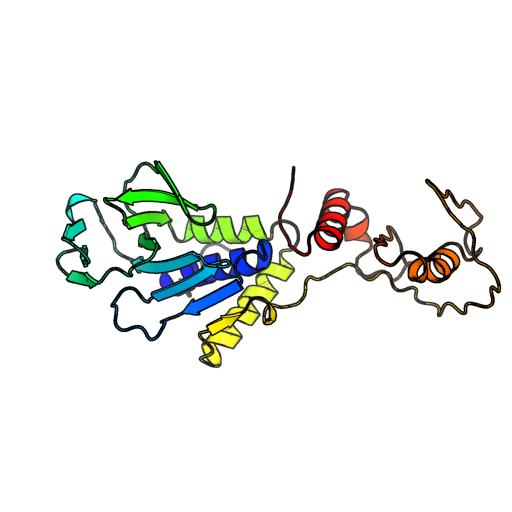.12 213 PRO A CA 1
ATOM 1713 C C . PRO A 1 213 ? 5.766 -12.348 -21.914 1.00 78.12 213 PRO A C 1
ATOM 1715 O O . PRO A 1 213 ? 5.137 -11.411 -21.440 1.00 78.12 213 PRO A O 1
ATOM 1718 N N . ASN A 1 214 ? 6.544 -13.134 -21.165 1.00 82.50 214 ASN A N 1
ATOM 1719 C CA . ASN A 1 214 ? 6.746 -12.981 -19.721 1.00 82.50 214 ASN A CA 1
ATOM 1720 C C . ASN A 1 214 ? 8.179 -12.523 -19.393 1.00 82.50 214 ASN A C 1
ATOM 1722 O O . ASN A 1 214 ? 8.799 -13.032 -18.459 1.00 82.50 214 ASN A O 1
ATOM 1726 N N . ASN A 1 215 ? 8.750 -11.632 -20.207 1.00 86.25 215 ASN A N 1
ATOM 1727 C CA . ASN A 1 215 ? 10.079 -11.084 -19.949 1.00 86.25 215 ASN A CA 1
ATOM 1728 C C . ASN A 1 215 ? 10.023 -9.865 -19.021 1.00 86.25 215 ASN A C 1
ATOM 1730 O O . ASN A 1 215 ? 9.033 -9.138 -18.981 1.00 86.25 215 ASN A O 1
ATOM 1734 N N . ILE A 1 216 ? 11.134 -9.624 -18.326 1.00 88.31 216 ILE A N 1
ATOM 1735 C CA . ILE A 1 216 ? 11.378 -8.382 -17.600 1.00 88.31 216 ILE A CA 1
ATOM 1736 C C . ILE A 1 216 ? 12.615 -7.738 -18.201 1.00 88.31 216 ILE A C 1
ATOM 1738 O O . ILE A 1 216 ? 13.693 -8.337 -18.235 1.00 88.31 216 ILE A O 1
ATOM 1742 N N . LEU A 1 217 ? 12.459 -6.500 -18.657 1.00 89.00 217 LEU A N 1
ATOM 1743 C CA . LEU A 1 217 ? 13.547 -5.708 -19.203 1.00 89.00 217 LEU A CA 1
ATOM 1744 C C . LEU A 1 217 ? 13.993 -4.670 -18.175 1.00 89.00 217 LEU A C 1
ATOM 1746 O O . LEU A 1 217 ? 13.260 -3.736 -17.873 1.00 89.00 217 LEU A O 1
ATOM 1750 N N . TYR A 1 218 ? 15.233 -4.786 -17.704 1.00 89.19 218 TYR A N 1
ATOM 1751 C CA . TYR A 1 218 ? 15.884 -3.742 -16.917 1.00 89.19 218 TYR A CA 1
ATOM 1752 C C . TYR A 1 218 ? 17.082 -3.175 -17.678 1.00 89.19 218 TYR A C 1
ATOM 1754 O O . TYR A 1 218 ? 17.878 -3.908 -18.268 1.00 89.19 218 TYR A O 1
ATOM 1762 N N . ARG A 1 219 ? 17.232 -1.849 -17.651 1.00 87.44 219 ARG A N 1
ATOM 1763 C CA . ARG A 1 219 ? 18.373 -1.144 -18.247 1.00 87.44 219 ARG A CA 1
ATOM 1764 C C . ARG A 1 219 ? 19.086 -0.350 -17.158 1.00 87.44 219 ARG A C 1
ATOM 1766 O O . ARG A 1 219 ? 18.496 0.552 -16.574 1.00 87.44 219 ARG A O 1
ATOM 1773 N N . PHE A 1 220 ? 20.361 -0.651 -16.914 1.00 84.00 220 PHE A N 1
ATOM 1774 C CA . PHE A 1 220 ? 21.194 0.136 -15.992 1.00 84.00 220 PHE A CA 1
ATOM 1775 C C . PHE A 1 220 ? 21.502 1.531 -16.539 1.00 84.00 220 PHE A C 1
ATOM 1777 O O . PHE A 1 220 ? 21.662 2.476 -15.776 1.00 84.00 220 PHE A O 1
ATOM 1784 N N . TRP A 1 221 ? 21.569 1.658 -17.865 1.00 79.44 221 TRP A N 1
ATOM 1785 C CA . TRP A 1 221 ? 21.825 2.917 -18.545 1.00 79.44 221 TRP A CA 1
ATOM 1786 C C . TRP A 1 221 ? 21.152 2.913 -19.918 1.00 79.44 221 TRP A C 1
ATOM 1788 O O . TRP A 1 221 ? 21.371 1.998 -20.717 1.00 79.44 221 TRP A O 1
ATOM 1798 N N . THR A 1 222 ? 20.313 3.915 -20.185 1.00 74.06 222 THR A N 1
ATOM 1799 C CA . THR A 1 222 ? 19.620 4.065 -21.477 1.00 74.06 222 THR A CA 1
ATOM 1800 C C . THR A 1 222 ? 20.302 5.089 -22.384 1.00 74.06 222 THR A C 1
ATOM 1802 O O . THR A 1 222 ? 20.481 4.839 -23.574 1.00 74.06 222 THR A O 1
ATOM 1805 N N . SER A 1 223 ? 20.716 6.229 -21.828 1.00 79.00 223 SER A N 1
ATOM 1806 C CA . SER A 1 223 ? 21.414 7.304 -22.535 1.00 79.00 223 SER A CA 1
ATOM 1807 C C . SER A 1 223 ? 22.050 8.290 -21.551 1.00 79.00 223 SER A C 1
ATOM 1809 O O . SER A 1 223 ? 21.758 8.271 -20.356 1.00 79.00 223 SER A O 1
ATOM 1811 N N . SER A 1 224 ? 22.894 9.204 -22.031 1.00 79.00 224 SER A N 1
ATOM 1812 C CA . SER A 1 224 ? 23.420 10.309 -21.210 1.00 79.00 224 SER A CA 1
ATOM 1813 C C . SER A 1 224 ? 22.347 11.301 -20.733 1.00 79.00 224 SER A C 1
ATOM 1815 O O . SER A 1 224 ? 22.640 12.143 -19.892 1.00 79.00 224 SER A O 1
ATOM 1817 N N . GLN A 1 225 ? 21.123 11.213 -21.261 1.00 80.06 225 GLN A N 1
ATOM 1818 C CA . GLN A 1 225 ? 19.979 12.059 -20.905 1.00 80.06 225 GLN A CA 1
ATOM 1819 C C . GLN A 1 225 ? 18.942 11.305 -20.053 1.00 80.06 225 GLN A C 1
ATOM 1821 O O . GLN A 1 225 ? 17.812 11.767 -19.896 1.00 80.06 225 GLN A O 1
ATOM 1826 N N . ASP A 1 226 ? 19.304 10.134 -19.522 1.00 83.75 226 ASP A N 1
ATOM 1827 C CA . ASP A 1 226 ? 18.446 9.349 -18.636 1.00 83.75 226 ASP A CA 1
ATOM 1828 C C . ASP A 1 226 ? 18.180 10.117 -17.334 1.00 83.75 226 ASP A C 1
ATOM 1830 O O . ASP A 1 226 ? 19.090 10.368 -16.543 1.00 83.75 226 ASP A O 1
ATOM 1834 N N . LYS A 1 227 ? 16.916 10.493 -17.112 1.00 85.31 227 LYS A N 1
ATOM 1835 C CA . LYS A 1 227 ? 16.489 11.266 -15.935 1.00 85.31 227 LYS A CA 1
ATOM 1836 C C . LYS A 1 227 ? 16.676 10.500 -14.625 1.00 85.31 227 LYS A C 1
ATOM 1838 O O . LYS A 1 227 ? 16.770 11.128 -13.574 1.00 85.31 227 LYS A O 1
ATOM 1843 N N . ASP A 1 228 ? 16.736 9.172 -14.692 1.00 87.88 228 ASP A N 1
ATOM 1844 C CA . ASP A 1 228 ? 16.861 8.290 -13.534 1.00 87.88 228 ASP A CA 1
ATOM 1845 C C . ASP A 1 228 ? 18.264 7.680 -13.410 1.00 87.88 228 ASP A C 1
ATOM 1847 O O . ASP A 1 228 ? 18.458 6.762 -12.614 1.00 87.88 228 ASP A O 1
ATOM 1851 N N . TYR A 1 229 ? 19.254 8.192 -14.154 1.00 87.94 229 TYR A N 1
ATOM 1852 C CA . TYR A 1 229 ? 20.625 7.668 -14.175 1.00 87.94 229 TYR A CA 1
ATOM 1853 C C . TYR A 1 229 ? 21.185 7.405 -12.768 1.00 87.94 229 TYR A C 1
ATOM 1855 O O . TYR A 1 229 ? 21.518 6.266 -12.440 1.00 87.94 229 TYR A O 1
ATOM 1863 N N . ASP A 1 230 ? 21.199 8.421 -11.900 1.00 88.25 230 ASP A N 1
ATOM 1864 C CA . ASP A 1 230 ? 21.746 8.292 -10.542 1.00 88.25 230 ASP A CA 1
ATOM 1865 C C . ASP A 1 230 ? 20.963 7.292 -9.682 1.00 88.25 230 ASP A C 1
ATOM 1867 O O . ASP A 1 230 ? 21.532 6.621 -8.819 1.00 88.25 230 ASP A O 1
ATOM 1871 N N . LYS A 1 231 ? 19.650 7.159 -9.916 1.00 88.75 231 LYS A N 1
ATOM 1872 C CA . LYS A 1 231 ? 18.811 6.199 -9.192 1.00 88.75 231 LYS A CA 1
ATOM 1873 C C . LYS A 1 231 ? 19.0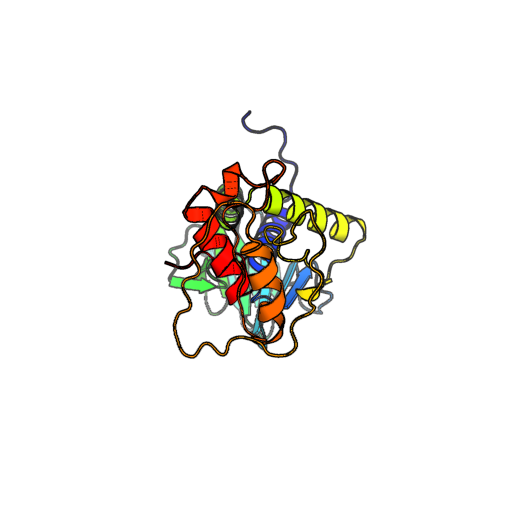93 4.769 -9.638 1.00 88.75 231 LYS A C 1
ATOM 1875 O O . LYS A 1 231 ? 19.200 3.903 -8.775 1.00 88.75 231 LYS A O 1
ATOM 1880 N N . ARG A 1 232 ? 19.257 4.522 -10.941 1.00 88.62 232 ARG A N 1
ATOM 1881 C CA . ARG A 1 232 ? 19.524 3.186 -11.510 1.00 88.62 232 ARG A CA 1
ATOM 1882 C C . ARG A 1 232 ? 20.864 2.595 -11.090 1.00 88.62 232 ARG A C 1
ATOM 1884 O O . ARG A 1 232 ? 21.014 1.375 -11.113 1.00 88.62 232 ARG A O 1
ATOM 1891 N N . LEU A 1 233 ? 21.829 3.443 -10.730 1.00 87.44 233 LEU A N 1
ATOM 1892 C CA . LEU A 1 233 ? 23.138 3.015 -10.233 1.00 87.44 233 LEU A CA 1
ATOM 1893 C C . LEU A 1 233 ? 23.089 2.455 -8.804 1.00 87.44 233 LEU A C 1
ATOM 1895 O O . LEU A 1 233 ? 24.040 1.800 -8.376 1.00 87.44 233 LEU A O 1
ATOM 1899 N N . LYS A 1 234 ? 22.005 2.693 -8.057 1.00 90.19 234 LYS A N 1
ATOM 1900 C CA . LYS A 1 234 ? 21.844 2.158 -6.705 1.00 90.19 234 LYS A CA 1
ATOM 1901 C C . LYS A 1 234 ? 21.286 0.741 -6.750 1.00 90.19 234 LYS A C 1
ATOM 1903 O O . LYS A 1 234 ? 20.234 0.495 -7.335 1.00 90.19 234 LYS A O 1
ATOM 1908 N N . TYR A 1 235 ? 21.963 -0.179 -6.068 1.00 89.38 235 TYR A N 1
ATOM 1909 C CA . TYR A 1 235 ? 21.571 -1.588 -6.021 1.00 89.38 235 TYR A CA 1
ATOM 1910 C C . TYR A 1 235 ? 20.169 -1.806 -5.423 1.00 89.38 235 TYR A C 1
ATOM 1912 O O . TYR A 1 235 ? 19.390 -2.586 -5.962 1.00 89.38 235 TYR A O 1
ATOM 1920 N N . GLU A 1 236 ? 19.812 -1.058 -4.374 1.00 89.88 236 GLU A N 1
ATOM 1921 C CA . GLU A 1 236 ? 18.474 -1.096 -3.754 1.00 89.88 236 GLU A CA 1
ATOM 1922 C C . GLU A 1 236 ? 17.352 -0.772 -4.758 1.00 89.88 236 GLU A C 1
ATOM 1924 O O . GLU A 1 236 ? 16.324 -1.444 -4.794 1.00 89.88 236 GLU A O 1
ATOM 1929 N N . ASN A 1 237 ? 17.587 0.186 -5.660 1.00 89.75 237 ASN A N 1
ATOM 1930 C CA . ASN A 1 237 ? 16.615 0.574 -6.678 1.00 89.75 237 ASN A CA 1
ATOM 1931 C C . ASN A 1 237 ? 16.501 -0.467 -7.789 1.00 89.75 237 ASN A C 1
ATOM 1933 O O . ASN A 1 237 ? 15.413 -0.661 -8.318 1.00 89.75 237 ASN A O 1
ATOM 1937 N N . PHE A 1 238 ? 17.596 -1.151 -8.132 1.00 90.56 238 PHE A N 1
ATOM 1938 C CA . PHE A 1 238 ? 17.544 -2.280 -9.059 1.00 90.56 238 PHE A CA 1
ATOM 1939 C C . PHE A 1 238 ? 16.659 -3.407 -8.508 1.00 90.56 238 PHE A C 1
ATOM 1941 O O . PHE A 1 238 ? 15.772 -3.884 -9.217 1.00 90.56 238 PHE A O 1
ATOM 1948 N N . LEU A 1 239 ? 16.857 -3.796 -7.243 1.00 91.25 239 LEU A N 1
ATOM 1949 C CA . LEU A 1 239 ? 16.028 -4.819 -6.597 1.00 91.25 239 LEU A CA 1
ATOM 1950 C C . LEU A 1 239 ? 14.566 -4.378 -6.490 1.00 91.25 239 LEU A C 1
ATOM 1952 O O . LEU A 1 239 ? 13.668 -5.151 -6.821 1.00 91.25 239 LEU A O 1
ATOM 1956 N N . SER A 1 240 ? 14.327 -3.126 -6.092 1.00 89.50 240 SER A N 1
ATOM 1957 C CA . SER A 1 240 ? 12.984 -2.545 -6.017 1.00 89.50 240 SER A CA 1
ATOM 1958 C C . SER A 1 240 ? 12.280 -2.560 -7.374 1.00 89.50 240 SER A C 1
ATOM 1960 O O . SER A 1 240 ? 11.132 -2.985 -7.475 1.00 89.50 240 SER A O 1
ATOM 1962 N N . GLU A 1 241 ? 12.971 -2.156 -8.440 1.00 91.00 241 GLU A N 1
ATOM 1963 C CA . GLU A 1 241 ? 12.417 -2.130 -9.791 1.00 91.00 241 GLU A CA 1
ATOM 1964 C C . GLU A 1 241 ? 12.086 -3.534 -10.307 1.00 91.00 241 GLU A C 1
ATOM 1966 O O . GLU A 1 241 ? 11.029 -3.753 -10.905 1.00 91.00 241 GLU A O 1
ATOM 1971 N N . LEU A 1 242 ? 12.967 -4.502 -10.051 1.00 91.25 242 LEU A N 1
ATOM 1972 C CA . LEU A 1 242 ? 12.722 -5.897 -10.393 1.00 91.25 242 LEU A CA 1
ATOM 1973 C C . LEU A 1 242 ? 11.516 -6.448 -9.616 1.00 91.25 242 LEU A C 1
ATOM 1975 O O . LEU A 1 242 ? 10.635 -7.058 -10.219 1.00 91.25 242 LEU A O 1
ATOM 1979 N N . SER A 1 243 ? 11.439 -6.179 -8.310 1.00 90.69 243 SER A N 1
ATOM 1980 C CA . SER A 1 243 ? 10.311 -6.565 -7.451 1.00 90.69 243 SER A CA 1
ATOM 1981 C C . SER A 1 243 ? 8.986 -6.008 -7.985 1.00 90.69 243 SER A C 1
ATOM 1983 O O . SER A 1 243 ? 8.039 -6.767 -8.194 1.00 90.69 243 SER A O 1
ATOM 1985 N N . LYS A 1 244 ? 8.942 -4.713 -8.330 1.00 91.81 244 LYS A N 1
ATOM 1986 C CA . LYS A 1 244 ? 7.761 -4.071 -8.932 1.00 91.81 244 LYS A CA 1
ATOM 1987 C C . LYS A 1 244 ? 7.344 -4.731 -10.245 1.00 91.81 244 LYS A C 1
ATOM 1989 O O . LYS A 1 244 ? 6.155 -4.950 -10.454 1.00 91.81 244 LYS A O 1
ATOM 1994 N N . ASN A 1 245 ? 8.299 -5.061 -11.118 1.00 89.62 245 ASN A N 1
ATOM 1995 C CA . ASN A 1 245 ? 8.010 -5.721 -12.395 1.00 89.62 245 ASN A CA 1
ATOM 1996 C C . ASN A 1 245 ? 7.472 -7.151 -12.218 1.00 89.62 245 ASN A C 1
ATOM 1998 O O . ASN A 1 245 ? 6.610 -7.568 -12.985 1.00 89.62 245 ASN A O 1
ATOM 2002 N N . ILE A 1 246 ? 7.965 -7.898 -11.224 1.00 90.44 246 ILE A N 1
ATOM 2003 C CA . ILE A 1 246 ? 7.534 -9.283 -10.967 1.00 90.44 246 ILE A CA 1
ATOM 2004 C C . ILE A 1 246 ? 6.171 -9.318 -10.273 1.00 90.44 246 ILE A C 1
ATOM 2006 O O . ILE A 1 246 ? 5.295 -10.090 -10.662 1.00 90.44 246 ILE A O 1
ATOM 2010 N N . PHE A 1 247 ? 6.009 -8.528 -9.213 1.00 90.44 247 PHE A N 1
ATOM 2011 C CA . PHE A 1 247 ? 4.889 -8.670 -8.284 1.00 90.44 247 PHE A CA 1
ATOM 2012 C C . PHE A 1 247 ? 3.808 -7.608 -8.458 1.00 90.44 247 PHE A C 1
ATOM 2014 O O . PHE A 1 247 ? 2.688 -7.807 -7.993 1.00 90.44 247 PHE A O 1
ATOM 2021 N N . GLY A 1 248 ? 4.116 -6.496 -9.127 1.00 89.25 248 GLY A N 1
ATOM 2022 C CA . GLY A 1 248 ? 3.166 -5.406 -9.300 1.00 89.25 248 GLY A CA 1
ATOM 2023 C C . GLY A 1 248 ? 2.778 -4.751 -7.975 1.00 89.25 248 GLY A C 1
ATOM 2024 O O . GLY A 1 248 ? 1.612 -4.408 -7.797 1.00 89.25 248 GLY A O 1
ATOM 2025 N N . ASP A 1 249 ? 3.732 -4.574 -7.057 1.00 89.69 249 ASP A N 1
ATOM 2026 C CA . ASP A 1 249 ? 3.557 -3.849 -5.795 1.00 89.69 249 ASP A CA 1
ATOM 2027 C C . ASP A 1 249 ? 4.856 -3.137 -5.357 1.00 89.69 249 ASP A C 1
ATOM 2029 O O . ASP A 1 249 ? 5.888 -3.244 -6.022 1.00 89.69 249 ASP A O 1
ATOM 2033 N N . TYR A 1 250 ? 4.796 -2.370 -4.266 1.00 86.56 250 TYR A N 1
ATOM 2034 C CA . TYR A 1 250 ? 5.946 -1.678 -3.666 1.00 86.56 250 TYR A CA 1
ATOM 2035 C C . TYR A 1 250 ? 6.491 -2.409 -2.427 1.00 86.56 250 TYR A C 1
ATOM 2037 O O . TYR A 1 250 ? 7.265 -1.824 -1.670 1.00 86.56 250 TYR A O 1
ATOM 2045 N N . ARG A 1 251 ? 6.102 -3.670 -2.186 1.00 84.06 251 ARG A N 1
ATOM 2046 C CA . ARG A 1 251 ? 6.582 -4.409 -1.012 1.00 84.06 251 ARG A CA 1
ATOM 2047 C C . ARG A 1 251 ? 8.065 -4.729 -1.153 1.00 84.06 251 ARG A C 1
ATOM 2049 O O . ARG A 1 251 ? 8.501 -5.325 -2.145 1.00 84.06 251 ARG A O 1
ATOM 2056 N N . GLU A 1 252 ? 8.815 -4.392 -0.111 1.00 74.38 252 GLU A N 1
ATOM 2057 C CA . GLU A 1 252 ? 10.152 -4.931 0.090 1.00 74.38 252 GLU A CA 1
ATOM 2058 C C . GLU A 1 252 ? 10.047 -6.403 0.491 1.00 74.38 252 GLU A C 1
ATOM 2060 O O . GLU A 1 252 ? 9.149 -6.816 1.231 1.00 74.38 252 GLU A O 1
ATOM 2065 N N . ARG A 1 253 ? 10.930 -7.209 -0.089 1.00 73.31 253 ARG A N 1
ATOM 2066 C CA . ARG A 1 253 ? 11.021 -8.648 0.130 1.00 73.31 253 ARG A CA 1
ATOM 2067 C C . ARG A 1 253 ? 12.482 -8.943 0.428 1.00 73.31 253 ARG A C 1
ATOM 2069 O O . ARG A 1 253 ? 13.329 -8.600 -0.398 1.00 73.31 253 ARG A O 1
ATOM 2076 N N . ASP A 1 254 ? 12.728 -9.529 1.594 1.00 57.22 254 ASP A N 1
ATOM 2077 C CA . ASP A 1 254 ? 14.043 -10.028 2.009 1.00 57.22 254 ASP A CA 1
ATOM 2078 C C . ASP A 1 254 ? 14.397 -11.348 1.307 1.00 57.22 254 ASP A C 1
ATOM 2080 O O . ASP A 1 254 ? 13.477 -12.177 1.088 1.00 57.22 254 ASP A O 1
#

Radius of gyration: 24.02 Å; chains: 1; bounding box: 58×45×72 Å

Secondary structure (DSSP, 8-state):
-------S-HHHHHHHHHHHHHHHH----EEEES---SSS--SEEEEETTEEEEEEEE--SSB-GGGEEEETTEEEETTEEEEPPSSEEEEEESSB-----EEETTEEEEEETTEEEEE--HHHHHHHHHHHTTT-HHHHHHHHHHHHHHHHTT--EEEGGGSPPPP------SSPP----SS----SS-------TTSSHHHHHHHHHTT-TT-----S-S-TT-TTHHHHTSHHHHHHHHHHHHHSS-----

pLDDT: mean 87.09, std 11.36, range [31.52, 97.56]

Sequence (254 aa):
MKYAFIGYSYQWLASSLLLAKMDAERNIDEMEIEAAIQNNFDDVKIRCGLEHYFFQIKDMDAMTLDKLAVSGNEISIKGKSHKLSGHSNIIIFKEIDIIPDSEVLGMPAYNFSGVFIISMSRKEMIEKIHELYALDENRKNIIEYFFNGRLDQRILKISREQLPSIALFSTELLETTVNVAREHLLVENILLIEGKPGVGKSHFVNTITDQYPNNILYRFWTSSQDKDYDKRLKYENFLSELSKNIFGDYRERD

Foldseek 3Di:
DPDPDPPDDQLRLVLLLVLLLCFFVVQWFKKFAQQPDPWPQRRMWTDGPPAIEGEDEDADPPDECVQWDDDDQWIGHVNDITGHDPHAAEYEYQAYDDDFPDDDSNAGWHQDPRHTYGHHHSVRSVVSSCVSQVLPVVLSVQSVVVVVVCVVVVVRMDGSVNDDFDDAFDLDAPDDQDDPDPDADDDDDDDDDDDDPPPCPSSSCVVCCVVPVLDDDDDQDRDPPRPCNVVSPDPVSVQQNVCCSVPVRRDDDD